Protein AF-A0A8S3F7B1-F1 (afdb_monomer)

Organism: NCBI:txid392030

Secondary structure (DSSP, 8-state):
-----TTPEEEEEEGGGTEEEEEETTEEEEEEEETTEEEEEEEEE-SS-EEEEEEE-SSSSEEEEEEGGG-EEEEEPEEETTEEE-----------S-TT--EEEEEEETTTTEEEEEETTEEEEEESSS-SSEEEEE---SSPEEEEEEETTEEEEEETTS-EEEEESSS-S--EEE-----------

Radius of gyration: 18.94 Å; Cα contacts (8 Å, |Δi|>4): 411; chains: 1; bounding box: 47×41×65 Å

Structure (mmCIF, N/CA/C/O backbone):
data_AF-A0A8S3F7B1-F1
#
_entry.id   AF-A0A8S3F7B1-F1
#
loop_
_atom_site.group_PDB
_atom_site.id
_atom_site.type_symbol
_atom_site.label_atom_id
_atom_site.label_alt_id
_atom_site.label_comp_id
_atom_site.label_asym_id
_atom_site.label_entity_id
_atom_site.label_seq_id
_atom_site.pdbx_PDB_ins_code
_atom_site.Cartn_x
_atom_site.Cartn_y
_atom_site.Cartn_z
_atom_site.occupancy
_atom_site.B_iso_or_equiv
_atom_site.auth_seq_id
_atom_site.auth_comp_id
_atom_site.auth_asym_id
_atom_site.auth_atom_id
_atom_site.pdbx_PDB_model_num
ATOM 1 N N . TYR A 1 1 ? -24.409 3.978 18.786 1.00 44.81 1 TYR A N 1
ATOM 2 C CA . TYR A 1 1 ? -24.297 4.754 17.540 1.00 44.81 1 TYR A CA 1
ATOM 3 C C . TYR A 1 1 ? -24.371 3.780 16.386 1.00 44.81 1 TYR A C 1
ATOM 5 O O . TYR A 1 1 ? -23.393 3.084 16.138 1.00 44.81 1 TYR A O 1
ATOM 13 N N . ASP A 1 2 ? -25.527 3.694 15.734 1.00 48.44 2 ASP A N 1
ATOM 14 C CA . ASP A 1 2 ? -25.656 2.929 14.497 1.00 48.44 2 ASP A CA 1
ATOM 15 C C . ASP A 1 2 ? -25.008 3.729 13.372 1.00 48.44 2 ASP A C 1
ATOM 17 O O . ASP A 1 2 ? -25.463 4.810 12.996 1.00 48.44 2 ASP A O 1
ATOM 21 N N . PHE A 1 3 ? -23.877 3.232 12.882 1.00 57.00 3 PHE A N 1
ATOM 22 C CA . PHE A 1 3 ? -23.189 3.826 11.748 1.00 57.00 3 PHE A CA 1
ATOM 23 C C . PHE A 1 3 ? -23.975 3.520 10.472 1.00 57.00 3 PHE A C 1
ATOM 25 O O . PHE A 1 3 ? -23.812 2.458 9.874 1.00 57.00 3 PHE A O 1
ATOM 32 N N . GLN A 1 4 ? -24.817 4.454 10.035 1.0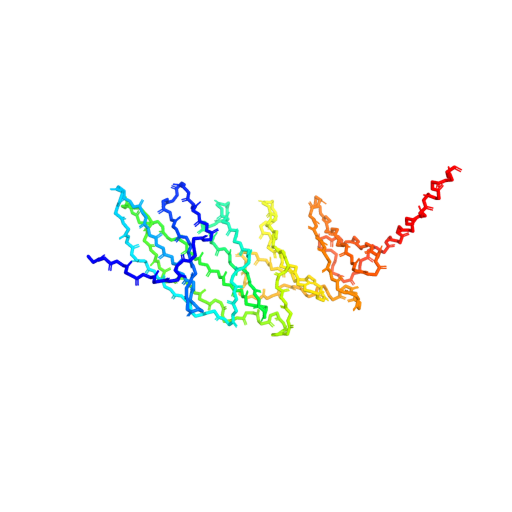0 60.94 4 GLN A N 1
ATOM 33 C CA . GLN A 1 4 ? -25.423 4.375 8.712 1.00 60.94 4 GLN A CA 1
ATOM 34 C C . GLN A 1 4 ? -24.450 4.913 7.665 1.00 60.94 4 GLN A C 1
ATOM 36 O O . GLN A 1 4 ? -24.248 6.117 7.516 1.00 60.94 4 GLN A O 1
ATOM 41 N N . PHE A 1 5 ? -23.843 3.992 6.927 1.00 65.94 5 PHE A N 1
ATOM 42 C CA . PHE A 1 5 ? -23.075 4.295 5.733 1.00 65.94 5 PHE A CA 1
ATOM 43 C C . PHE A 1 5 ? -23.812 3.706 4.524 1.00 65.94 5 PHE A C 1
ATOM 45 O O . PHE A 1 5 ? -23.554 2.558 4.158 1.00 65.94 5 PHE A O 1
ATOM 52 N N . PRO A 1 6 ? -24.730 4.457 3.893 1.00 60.00 6 PRO A N 1
ATOM 53 C CA . PRO A 1 6 ? -25.586 3.930 2.826 1.00 60.00 6 PRO A CA 1
ATOM 54 C C . PRO A 1 6 ? -24.816 3.398 1.599 1.00 60.00 6 PRO A C 1
ATOM 56 O O . PRO A 1 6 ? -25.391 2.697 0.777 1.00 60.00 6 PRO A O 1
ATOM 59 N N . SER A 1 7 ? -23.512 3.678 1.493 1.00 83.12 7 SER A N 1
ATOM 60 C CA . SER A 1 7 ? -22.627 3.221 0.414 1.00 83.12 7 SER A CA 1
ATOM 61 C C . SER A 1 7 ? -21.284 2.663 0.916 1.00 83.12 7 SER A C 1
ATOM 63 O O . SER A 1 7 ? -20.259 2.836 0.257 1.00 83.12 7 SER A O 1
ATOM 65 N N . PHE A 1 8 ? -21.240 2.047 2.104 1.00 86.31 8 PHE A N 1
ATOM 66 C CA . PHE A 1 8 ? -19.988 1.485 2.622 1.00 86.31 8 PHE A CA 1
ATOM 67 C C . PHE A 1 8 ? -19.541 0.261 1.839 1.00 86.31 8 PHE A C 1
ATOM 69 O O . PHE A 1 8 ? -20.176 -0.791 1.878 1.00 86.31 8 PHE A O 1
ATOM 76 N N . GLN A 1 9 ? -18.376 0.367 1.215 1.00 90.69 9 GLN A N 1
ATOM 77 C CA . GLN A 1 9 ? -17.684 -0.772 0.649 1.00 90.69 9 GLN A CA 1
ATOM 78 C C . GLN A 1 9 ? -16.616 -1.261 1.626 1.00 90.69 9 GLN A C 1
ATOM 80 O O . GLN A 1 9 ? -15.666 -0.540 1.937 1.00 90.69 9 GLN A O 1
ATOM 85 N N . LEU A 1 10 ? -16.736 -2.508 2.085 1.00 92.50 10 LEU A N 1
ATOM 86 C CA . LEU A 1 10 ? -15.655 -3.182 2.799 1.00 92.50 10 LEU A CA 1
ATOM 87 C C . LEU A 1 10 ? -14.514 -3.473 1.815 1.00 92.50 10 LEU A C 1
ATOM 89 O O . LEU A 1 10 ? -14.706 -4.205 0.848 1.00 92.50 10 LEU A O 1
ATOM 93 N N . LEU A 1 11 ? -13.327 -2.921 2.071 1.00 91.69 11 LEU A N 1
ATOM 94 C CA . LEU A 1 11 ? -12.155 -3.138 1.219 1.00 91.69 11 LEU A CA 1
ATOM 95 C C . LEU A 1 11 ? -11.218 -4.207 1.776 1.00 91.69 11 LEU A C 1
ATOM 97 O O . LEU A 1 11 ? -10.668 -5.004 1.019 1.00 91.69 11 LEU A O 1
ATOM 101 N N . LYS A 1 12 ? -10.991 -4.217 3.094 1.00 93.75 12 LYS A N 1
ATOM 102 C CA . LYS A 1 12 ? -10.126 -5.211 3.739 1.00 93.75 12 LYS A CA 1
ATOM 103 C C . LYS A 1 12 ? -10.466 -5.385 5.210 1.00 93.75 12 LYS A C 1
ATOM 105 O O . LYS A 1 12 ? -10.678 -4.408 5.923 1.00 93.75 12 LYS A O 1
ATOM 110 N N . TYR A 1 13 ? -10.429 -6.630 5.672 1.00 93.00 13 TYR A N 1
ATOM 111 C CA . TYR A 1 13 ? -10.452 -6.969 7.090 1.00 93.00 13 TYR A CA 1
ATOM 112 C C . TYR A 1 13 ? -9.096 -7.543 7.505 1.00 93.00 13 TYR A C 1
ATOM 114 O O . TYR A 1 13 ? -8.630 -8.529 6.935 1.00 93.00 13 TYR A O 1
ATOM 122 N N . ILE A 1 14 ? -8.447 -6.926 8.492 1.00 89.62 14 ILE A N 1
ATOM 123 C CA . ILE A 1 14 ? -7.184 -7.403 9.057 1.00 89.62 14 ILE A CA 1
ATOM 124 C C . ILE A 1 14 ? -7.509 -8.133 10.360 1.00 89.62 14 ILE A C 1
ATOM 126 O O . ILE A 1 14 ? -7.527 -7.544 11.443 1.00 89.62 14 ILE A O 1
ATOM 130 N N . SER A 1 15 ? -7.785 -9.432 10.240 1.00 88.31 15 SER A N 1
ATOM 131 C CA . SER A 1 15 ? -8.326 -10.275 11.316 1.00 88.31 15 SER A CA 1
ATOM 132 C C . SER A 1 15 ? -7.495 -10.264 12.599 1.00 88.31 15 SER A C 1
ATOM 134 O O . SER A 1 15 ? -8.063 -10.161 13.685 1.00 88.31 15 SER A O 1
ATOM 136 N N . LYS A 1 16 ? -6.160 -10.297 12.485 1.00 84.31 16 LYS A N 1
ATOM 137 C CA . LYS A 1 16 ? -5.228 -10.250 13.626 1.00 84.31 16 LYS A CA 1
ATOM 138 C C . LYS A 1 16 ? -5.385 -8.978 14.465 1.00 84.31 16 LYS A C 1
ATOM 140 O O . LYS A 1 16 ? -5.202 -9.013 15.674 1.00 84.31 16 LYS A O 1
ATOM 145 N N . LEU A 1 17 ? -5.730 -7.872 13.815 1.00 83.06 17 LEU A N 1
ATOM 146 C CA . LEU A 1 17 ? -5.863 -6.553 14.437 1.00 83.06 17 LEU A CA 1
ATOM 147 C C . LEU A 1 17 ? -7.310 -6.211 14.769 1.00 83.06 17 LEU A C 1
ATOM 149 O O . LEU A 1 17 ? -7.576 -5.196 15.407 1.00 83.06 17 LEU A O 1
ATOM 153 N N . LYS A 1 18 ? -8.243 -7.031 14.274 1.00 88.50 18 LYS A N 1
ATOM 154 C CA . LYS A 1 18 ? -9.672 -6.737 14.261 1.00 88.50 18 LYS A CA 1
ATOM 155 C C . LYS A 1 18 ? -9.977 -5.386 13.603 1.00 88.50 18 LYS A C 1
ATOM 157 O O . LYS A 1 18 ? -10.899 -4.694 14.018 1.00 88.50 18 LYS A O 1
ATOM 162 N N . LEU A 1 19 ? -9.214 -5.017 12.574 1.00 89.69 19 LEU A N 1
ATOM 163 C CA . LEU A 1 19 ? -9.391 -3.755 11.855 1.00 89.69 19 LEU A CA 1
ATOM 164 C C . LEU A 1 19 ? -10.150 -3.962 10.551 1.00 89.69 19 LEU A C 1
ATOM 166 O O . LEU A 1 19 ? -9.900 -4.913 9.813 1.00 89.69 19 LEU A O 1
ATOM 170 N N . ILE A 1 20 ? -11.045 -3.031 10.260 1.00 91.69 20 ILE A N 1
ATOM 171 C CA . ILE A 1 20 ? -11.811 -2.937 9.026 1.00 91.69 20 ILE A CA 1
ATOM 172 C C . ILE A 1 20 ? -11.369 -1.677 8.299 1.00 91.69 20 ILE A C 1
ATOM 174 O O . ILE A 1 20 ? -11.374 -0.585 8.866 1.00 91.69 20 ILE A O 1
ATOM 178 N N . ILE A 1 21 ? -11.029 -1.838 7.028 1.00 92.00 21 ILE A N 1
ATOM 179 C CA . ILE A 1 21 ? -10.793 -0.742 6.102 1.00 92.00 21 ILE A CA 1
ATOM 180 C C . ILE A 1 21 ? -11.947 -0.747 5.117 1.00 92.00 21 ILE A C 1
ATOM 182 O O . ILE A 1 21 ? -12.184 -1.750 4.437 1.00 92.00 21 ILE A O 1
ATOM 186 N N . GLY A 1 22 ? -12.656 0.368 5.042 1.00 92.50 22 GLY A N 1
ATOM 187 C CA . GLY A 1 22 ? -13.735 0.541 4.084 1.00 92.50 22 GLY A CA 1
ATOM 188 C C . GLY A 1 22 ? -13.694 1.892 3.405 1.00 92.50 22 GLY A C 1
ATOM 189 O O . GLY A 1 22 ? -12.897 2.761 3.755 1.00 92.50 22 GLY A O 1
ATOM 190 N N . TYR A 1 23 ? -14.545 2.050 2.406 1.00 91.44 23 TYR A N 1
ATOM 191 C CA . TYR A 1 23 ? -14.598 3.232 1.566 1.00 91.44 23 TYR A CA 1
ATOM 192 C C . TYR A 1 23 ? -16.042 3.654 1.327 1.00 91.44 23 TYR A C 1
ATOM 194 O O . TYR A 1 23 ? -16.899 2.819 1.055 1.00 91.44 23 TYR A O 1
ATOM 202 N N . SER A 1 24 ? -16.311 4.951 1.454 1.00 91.19 24 SER A N 1
ATOM 203 C CA . SER A 1 24 ? -17.615 5.557 1.170 1.00 91.19 24 SER A CA 1
ATOM 204 C C . SER A 1 24 ? -17.434 7.053 0.937 1.00 91.19 24 SER A C 1
ATOM 206 O O . SER A 1 24 ? -16.637 7.678 1.630 1.00 91.19 24 SER A O 1
ATOM 208 N N . ASN A 1 25 ? -18.180 7.658 0.009 1.00 88.81 25 ASN A N 1
ATOM 209 C CA . ASN A 1 25 ? -18.201 9.116 -0.199 1.00 88.81 25 ASN A CA 1
ATOM 210 C C . ASN A 1 25 ? -16.805 9.756 -0.327 1.00 88.81 25 ASN A C 1
ATOM 212 O O . ASN A 1 25 ? -16.510 10.755 0.330 1.00 88.81 25 ASN A O 1
ATOM 216 N N . ASN A 1 26 ? -15.924 9.156 -1.137 1.00 87.00 26 ASN A N 1
ATOM 217 C CA . ASN A 1 26 ? -14.531 9.591 -1.304 1.00 87.00 26 ASN A CA 1
ATOM 218 C C . ASN A 1 26 ? -13.716 9.630 -0.002 1.00 87.00 26 ASN A C 1
ATOM 220 O O . ASN A 1 26 ? -12.710 10.331 0.082 1.00 87.00 26 ASN A O 1
ATOM 224 N N . LYS A 1 27 ? -14.119 8.870 1.015 1.00 88.62 27 LYS A N 1
ATOM 225 C CA . LYS A 1 27 ? -13.389 8.721 2.268 1.00 88.62 27 LYS A CA 1
ATOM 226 C C . LYS A 1 27 ? -13.008 7.271 2.488 1.00 88.62 27 LYS A C 1
ATOM 228 O O . LYS A 1 27 ? -13.819 6.364 2.310 1.00 88.62 27 LYS A O 1
ATOM 233 N N . LEU A 1 28 ? -11.770 7.073 2.913 1.00 89.75 28 LEU A N 1
ATOM 234 C CA . LEU A 1 28 ? -11.311 5.822 3.491 1.00 89.75 28 LEU A CA 1
ATOM 235 C C . LEU A 1 28 ? -11.563 5.867 4.988 1.00 89.75 28 LEU A C 1
ATOM 237 O O . LEU A 1 28 ? -11.200 6.838 5.646 1.00 89.75 28 LEU A O 1
ATOM 241 N N . TYR A 1 29 ? -12.153 4.804 5.507 1.00 89.75 29 TYR A N 1
ATOM 242 C CA . TYR A 1 29 ? -12.481 4.625 6.909 1.00 89.75 29 TYR A CA 1
ATOM 243 C C . TYR A 1 29 ? -11.627 3.515 7.488 1.00 89.75 29 TYR A C 1
ATOM 245 O O . TYR A 1 29 ? -11.461 2.461 6.871 1.00 89.75 29 TYR A O 1
ATOM 253 N N . LEU A 1 30 ? -11.147 3.745 8.703 1.00 88.56 30 LEU A N 1
ATOM 254 C CA . LEU A 1 30 ? -10.521 2.730 9.524 1.00 88.56 30 LEU A CA 1
ATOM 255 C C . LEU A 1 30 ? -11.381 2.532 10.772 1.00 88.56 30 LEU A C 1
ATOM 257 O O . LEU A 1 30 ? -11.593 3.460 11.557 1.00 88.56 30 LEU A O 1
ATOM 261 N N . LEU A 1 31 ? -11.903 1.321 10.923 1.00 89.06 31 LEU A N 1
ATOM 262 C CA . LEU A 1 31 ? -12.781 0.918 12.015 1.00 89.06 31 LEU A CA 1
ATOM 263 C C . LEU A 1 31 ? -12.135 -0.244 12.778 1.00 89.06 31 LEU A C 1
ATOM 265 O O . LEU A 1 31 ? -11.416 -1.059 12.204 1.00 89.06 31 LEU A O 1
ATOM 269 N N . SER A 1 32 ? -12.417 -0.346 14.069 1.00 86.62 32 SER A N 1
ATOM 270 C CA . SER A 1 32 ? -12.096 -1.507 14.902 1.00 86.62 32 SER A CA 1
ATOM 271 C C . SER A 1 32 ? -13.361 -2.336 15.100 1.00 86.62 32 SER A C 1
ATOM 273 O O . SER A 1 32 ? -14.426 -1.766 15.307 1.00 86.62 32 SER A O 1
ATOM 275 N N . ASN A 1 33 ? -13.259 -3.661 15.059 1.00 87.88 33 ASN A N 1
ATOM 276 C CA . ASN A 1 33 ? -14.334 -4.593 15.401 1.00 87.88 33 ASN A CA 1
ATOM 277 C C . ASN A 1 33 ? -13.894 -5.492 16.563 1.00 87.88 33 ASN A C 1
ATOM 279 O O . ASN A 1 33 ? -13.500 -6.645 16.363 1.00 87.88 33 ASN A O 1
ATOM 283 N N . ARG A 1 34 ? -13.918 -4.953 17.783 1.00 82.19 34 ARG A N 1
ATOM 284 C CA . ARG A 1 34 ? -13.568 -5.718 18.987 1.00 82.19 34 ARG A CA 1
ATOM 285 C C . ARG A 1 34 ? -14.834 -6.244 19.633 1.00 82.19 34 ARG A C 1
ATOM 287 O O . ARG A 1 34 ? -15.759 -5.482 19.884 1.00 82.19 34 ARG A O 1
ATOM 294 N N . ASN A 1 35 ? -14.850 -7.545 19.911 1.00 84.06 35 ASN A N 1
ATOM 295 C CA . ASN A 1 35 ? -15.950 -8.222 20.600 1.00 84.06 35 ASN A CA 1
ATOM 296 C C . ASN A 1 35 ? -17.317 -8.010 19.921 1.00 84.06 35 ASN A C 1
ATOM 298 O O . ASN A 1 35 ? -18.327 -7.880 20.596 1.00 84.06 35 ASN A O 1
ATOM 302 N N . GLY A 1 36 ? -17.342 -7.922 18.585 1.00 84.50 36 GLY A N 1
ATOM 303 C CA . GLY A 1 36 ? -18.568 -7.674 17.816 1.00 84.50 36 GLY A CA 1
ATOM 304 C C . GLY A 1 36 ? -19.018 -6.210 17.783 1.00 84.50 36 GLY A C 1
ATOM 305 O O . GLY A 1 36 ? -20.000 -5.895 17.116 1.00 84.50 36 GLY A O 1
ATOM 306 N N . HIS A 1 37 ? -18.297 -5.303 18.447 1.00 84.31 37 HIS A N 1
ATOM 307 C CA . HIS A 1 37 ? -18.604 -3.879 18.454 1.00 84.31 37 HIS A CA 1
ATOM 308 C C . HIS A 1 37 ? -17.721 -3.114 17.468 1.00 84.31 37 HIS A C 1
ATOM 310 O O . HIS A 1 37 ? -16.491 -3.066 17.594 1.00 84.31 37 HIS A O 1
ATOM 316 N N . LEU A 1 38 ? -18.377 -2.470 16.501 1.00 88.00 38 LEU A N 1
ATOM 317 C CA . LEU A 1 38 ? -17.739 -1.556 15.564 1.00 88.00 38 LEU A CA 1
ATOM 318 C C . LEU A 1 38 ? -17.462 -0.207 16.236 1.00 88.00 38 LEU A C 1
ATOM 320 O O . LEU A 1 38 ? -18.374 0.480 16.691 1.00 88.00 38 LEU A O 1
ATOM 324 N N . LYS A 1 39 ? -16.191 0.193 16.253 1.00 86.56 39 LYS A N 1
ATOM 325 C CA . LYS A 1 39 ? -15.721 1.498 16.724 1.00 86.56 39 LYS A CA 1
ATOM 326 C C . LYS A 1 39 ? -15.053 2.235 15.570 1.00 86.56 39 LYS A C 1
ATOM 328 O O . LYS A 1 39 ? -14.100 1.730 14.978 1.00 86.56 39 LYS A O 1
ATOM 333 N N . TYR A 1 40 ? -15.525 3.441 15.273 1.00 86.25 40 TYR A N 1
ATOM 334 C CA . TYR A 1 40 ? -14.831 4.346 14.361 1.00 86.25 40 TYR A CA 1
ATOM 335 C C . TYR A 1 40 ? -13.498 4.785 14.964 1.00 86.25 40 TYR A C 1
ATOM 337 O O . TYR A 1 40 ? -13.454 5.188 16.126 1.00 86.25 40 TYR A O 1
ATOM 345 N N . LEU A 1 41 ? -12.425 4.698 14.176 1.00 83.25 41 LEU A N 1
ATOM 346 C CA . LEU A 1 41 ? -11.104 5.148 14.603 1.00 83.25 41 LEU A CA 1
ATOM 347 C C . LEU A 1 41 ? -10.705 6.428 13.874 1.00 83.25 41 LEU A C 1
ATOM 349 O O . LEU A 1 41 ? -10.380 7.422 14.512 1.00 83.25 41 LEU A O 1
ATOM 353 N N . THR A 1 42 ? -10.734 6.420 12.539 1.00 85.94 42 THR A N 1
ATOM 354 C CA . THR A 1 42 ? -10.399 7.600 11.732 1.00 85.94 42 THR A CA 1
ATOM 355 C C . THR A 1 42 ? -10.938 7.493 10.304 1.00 85.94 42 THR A C 1
ATOM 357 O O . THR A 1 42 ? -11.377 6.426 9.860 1.00 85.94 42 THR A O 1
ATOM 360 N N . SER A 1 43 ? -10.890 8.604 9.571 1.00 87.44 43 SER A N 1
ATOM 361 C CA . SER A 1 43 ? -11.132 8.647 8.135 1.00 87.44 43 SER A CA 1
ATOM 362 C C . SER A 1 43 ? -10.237 9.665 7.439 1.00 87.44 43 SER A C 1
ATOM 364 O O . SER A 1 43 ? -9.732 10.601 8.057 1.00 87.44 43 SER A O 1
ATOM 366 N N . ILE A 1 44 ? -10.040 9.476 6.137 1.00 85.44 44 ILE A N 1
ATOM 367 C CA . ILE A 1 44 ? -9.243 10.369 5.300 1.00 85.44 44 ILE A CA 1
ATOM 368 C C . ILE A 1 44 ? -9.923 10.609 3.957 1.00 85.44 44 ILE A C 1
ATOM 370 O O . ILE A 1 44 ? -10.456 9.681 3.344 1.00 85.44 44 ILE A O 1
ATOM 374 N N . ASN A 1 45 ? -9.889 11.857 3.492 1.00 86.19 45 ASN A N 1
ATOM 375 C CA . ASN A 1 45 ? -10.367 12.210 2.160 1.00 86.19 45 ASN A CA 1
ATOM 376 C C . ASN A 1 45 ? -9.436 11.624 1.096 1.00 86.19 45 ASN A C 1
ATOM 378 O O . ASN A 1 45 ? -8.214 11.764 1.158 1.00 86.19 45 ASN A O 1
ATOM 382 N N . CYS A 1 46 ? -10.034 10.996 0.097 1.00 82.06 46 CYS A N 1
ATOM 383 C CA . CYS A 1 46 ? -9.356 10.357 -1.014 1.00 82.06 46 CYS A CA 1
ATOM 384 C C . CYS A 1 46 ? -9.708 11.103 -2.299 1.00 82.06 46 CYS A C 1
ATOM 386 O O . CYS A 1 46 ? -10.871 11.402 -2.555 1.00 82.06 46 CYS A O 1
ATOM 388 N N . ALA A 1 47 ? -8.713 11.376 -3.142 1.00 82.00 47 ALA A N 1
ATOM 389 C CA . ALA A 1 47 ? -8.947 12.010 -4.444 1.00 82.00 47 ALA A CA 1
ATOM 390 C C . ALA A 1 47 ? -9.611 11.062 -5.474 1.00 82.00 47 ALA A C 1
ATOM 392 O O . ALA A 1 47 ? -10.041 11.507 -6.545 1.00 82.00 47 ALA A O 1
ATOM 393 N N . GLY A 1 48 ? -9.685 9.765 -5.153 1.00 84.44 48 GLY A N 1
ATOM 394 C CA . GLY A 1 48 ? -10.240 8.700 -5.984 1.00 84.44 48 GLY A CA 1
ATOM 395 C C . GLY A 1 48 ? -10.584 7.446 -5.174 1.00 84.44 48 GLY A C 1
ATOM 396 O O . GLY A 1 48 ? -10.539 7.456 -3.940 1.00 84.44 48 GLY A O 1
ATOM 397 N N . VAL A 1 49 ? -10.946 6.370 -5.877 1.00 86.50 49 VAL A N 1
ATOM 398 C CA . VAL A 1 49 ? -11.309 5.080 -5.272 1.00 86.50 49 VAL A CA 1
ATOM 399 C C . VAL A 1 49 ? -10.049 4.343 -4.828 1.00 86.50 49 VAL A C 1
ATOM 401 O O . VAL A 1 49 ? -9.077 4.256 -5.577 1.00 86.50 49 VAL A O 1
ATOM 404 N N . ALA A 1 50 ? -10.054 3.798 -3.613 1.00 87.56 50 ALA A N 1
ATOM 405 C CA . ALA A 1 50 ? -8.972 2.944 -3.136 1.00 87.56 50 ALA A CA 1
ATOM 406 C C . ALA A 1 50 ? -9.017 1.571 -3.830 1.00 87.56 50 ALA A C 1
ATOM 408 O O . ALA A 1 50 ? -10.060 0.924 -3.885 1.00 87.56 50 ALA A O 1
ATOM 409 N N . ARG A 1 51 ? -7.877 1.116 -4.357 1.00 85.38 51 ARG A N 1
ATOM 410 C CA . ARG A 1 51 ? -7.760 -0.099 -5.186 1.00 85.38 51 ARG A CA 1
ATOM 411 C C . ARG A 1 51 ? -6.900 -1.182 -4.554 1.00 85.38 51 ARG A C 1
ATOM 413 O O . ARG A 1 51 ? -7.081 -2.366 -4.847 1.00 85.38 51 ARG A O 1
ATOM 420 N N . ARG A 1 52 ? -5.916 -0.791 -3.746 1.00 88.62 52 ARG A N 1
ATOM 421 C CA . ARG A 1 52 ? -4.886 -1.684 -3.211 1.00 88.62 52 ARG A CA 1
ATOM 422 C C . ARG A 1 52 ? -4.634 -1.371 -1.751 1.00 88.62 52 ARG A C 1
ATOM 424 O O . ARG A 1 52 ? -4.513 -0.208 -1.386 1.00 88.62 52 ARG A O 1
ATOM 431 N N . ILE A 1 53 ? -4.547 -2.415 -0.927 1.00 90.81 53 ILE A N 1
ATOM 432 C CA . ILE A 1 53 ? -4.288 -2.288 0.508 1.00 90.81 53 ILE A CA 1
ATOM 433 C C . ILE A 1 53 ? -3.260 -3.331 0.945 1.00 90.81 53 ILE A C 1
ATOM 435 O O . ILE A 1 53 ? -3.519 -4.538 0.871 1.00 90.81 53 ILE A O 1
ATOM 439 N N . ILE A 1 54 ? -2.137 -2.875 1.492 1.00 90.12 54 ILE A N 1
ATOM 440 C CA . ILE A 1 54 ? -1.095 -3.722 2.085 1.00 90.12 54 ILE A CA 1
ATOM 441 C C . ILE A 1 54 ? -1.031 -3.445 3.579 1.00 90.12 54 ILE A C 1
ATOM 443 O O . ILE A 1 54 ? -1.111 -2.300 4.003 1.00 90.12 54 ILE A O 1
ATOM 447 N N . TYR A 1 55 ? -0.894 -4.504 4.369 1.00 89.38 55 TYR A N 1
ATOM 448 C CA . TYR A 1 55 ? -0.585 -4.397 5.787 1.00 89.38 55 TYR A CA 1
ATOM 449 C C . TYR A 1 55 ? 0.808 -4.980 6.010 1.00 89.38 55 TYR A C 1
ATOM 451 O O . TYR A 1 55 ? 1.032 -6.167 5.769 1.00 89.38 55 TYR A O 1
ATOM 459 N N . ASP A 1 56 ? 1.725 -4.119 6.425 1.00 86.62 56 ASP A N 1
ATOM 460 C CA . ASP A 1 56 ? 3.095 -4.438 6.772 1.00 86.62 56 ASP A CA 1
ATOM 461 C C . ASP A 1 56 ? 3.207 -4.669 8.279 1.00 86.62 56 ASP A C 1
ATOM 463 O O . ASP A 1 56 ? 3.205 -3.741 9.090 1.00 86.62 56 ASP A O 1
ATOM 467 N N . LYS A 1 57 ? 3.312 -5.947 8.638 1.00 82.50 57 LYS A N 1
ATOM 468 C CA . LYS A 1 57 ? 3.534 -6.397 10.013 1.00 82.50 57 LYS A CA 1
ATOM 469 C C . LYS A 1 57 ? 5.016 -6.459 10.400 1.00 82.50 57 LYS A C 1
ATOM 471 O O . LYS A 1 57 ? 5.296 -6.748 11.558 1.00 82.50 57 LYS A O 1
ATOM 476 N N . THR A 1 58 ? 5.942 -6.340 9.446 1.00 77.38 58 THR A N 1
ATOM 477 C CA . THR A 1 58 ? 7.368 -6.617 9.671 1.00 77.38 58 THR A CA 1
ATOM 478 C C . THR A 1 58 ? 8.117 -5.377 10.129 1.00 77.38 58 THR A C 1
ATOM 480 O O . THR A 1 58 ? 8.987 -5.496 10.982 1.00 77.38 58 THR A O 1
ATOM 483 N N . THR A 1 59 ? 7.747 -4.192 9.638 1.00 67.88 59 THR A N 1
ATOM 484 C CA . THR A 1 59 ? 8.394 -2.938 10.045 1.00 67.88 59 THR A CA 1
ATOM 485 C C . THR A 1 59 ? 7.783 -2.329 11.303 1.00 67.88 59 THR A C 1
ATOM 487 O O . THR A 1 59 ? 8.467 -2.220 12.319 1.00 67.88 59 THR A O 1
ATOM 490 N N . ARG A 1 60 ? 6.524 -1.861 11.244 1.00 71.06 60 ARG A N 1
ATOM 491 C CA . ARG A 1 60 ? 5.886 -1.046 12.306 1.00 71.06 60 ARG A CA 1
ATOM 492 C C . ARG A 1 60 ? 4.352 -1.106 12.320 1.00 71.06 60 ARG A C 1
ATOM 494 O O . ARG A 1 60 ? 3.712 -0.095 12.596 1.00 71.06 60 ARG A O 1
ATOM 501 N N . ASP A 1 61 ? 3.755 -2.252 11.988 1.00 81.06 61 ASP A N 1
ATOM 502 C CA . ASP A 1 61 ? 2.294 -2.390 11.857 1.00 81.06 61 ASP A CA 1
ATOM 503 C C . ASP A 1 61 ? 1.694 -1.269 10.970 1.00 81.06 61 ASP A C 1
ATOM 505 O O . ASP A 1 61 ? 0.823 -0.501 11.379 1.00 81.06 61 ASP A O 1
ATOM 509 N N . ILE A 1 62 ? 2.198 -1.141 9.741 1.00 83.31 62 ILE A N 1
ATOM 510 C CA . ILE A 1 62 ? 1.828 -0.069 8.811 1.00 83.31 62 ILE A CA 1
ATOM 511 C C . ILE A 1 62 ? 0.748 -0.559 7.846 1.00 83.31 62 ILE A C 1
ATOM 513 O O . ILE A 1 62 ? 0.825 -1.662 7.311 1.00 83.31 62 ILE A O 1
ATOM 517 N N . ILE A 1 63 ? -0.252 0.272 7.562 1.00 86.69 63 ILE A N 1
ATOM 518 C CA . ILE A 1 63 ? -1.212 0.035 6.480 1.00 86.69 63 ILE A CA 1
ATOM 519 C C . ILE A 1 63 ? -0.917 1.001 5.336 1.00 86.69 63 ILE A C 1
ATOM 521 O O . ILE A 1 63 ? -0.905 2.212 5.531 1.00 86.69 63 ILE A O 1
ATOM 525 N N . TYR A 1 64 ? -0.748 0.471 4.132 1.00 87.25 64 TYR A N 1
ATOM 526 C CA . TYR A 1 64 ? -0.636 1.234 2.895 1.00 87.25 64 TYR A CA 1
ATOM 527 C C . TYR A 1 64 ? -1.914 1.100 2.089 1.00 87.25 64 TYR A C 1
ATOM 529 O O . TYR A 1 64 ? -2.416 -0.012 1.908 1.00 87.25 64 TYR A O 1
ATOM 537 N N . VAL A 1 65 ? -2.409 2.211 1.558 1.00 88.31 65 VAL A N 1
ATOM 538 C CA . VAL A 1 65 ? -3.567 2.242 0.669 1.00 88.31 65 VAL A CA 1
ATOM 539 C C . VAL A 1 65 ? -3.223 3.036 -0.580 1.00 88.31 65 VAL A C 1
ATOM 541 O O . VAL A 1 65 ? -2.811 4.186 -0.491 1.00 88.31 65 VAL A O 1
ATOM 544 N N . GLY A 1 66 ? -3.407 2.420 -1.742 1.00 87.06 66 GLY A N 1
ATOM 545 C CA . GLY A 1 66 ? -3.216 3.035 -3.050 1.00 87.06 66 GLY A CA 1
ATOM 546 C C . GLY A 1 66 ? -4.516 3.015 -3.846 1.00 87.06 66 GLY A C 1
ATOM 547 O O . GLY A 1 66 ? -5.308 2.075 -3.727 1.00 87.06 66 GLY A O 1
ATOM 548 N N . GLY A 1 67 ? -4.757 4.045 -4.649 1.00 86.12 67 GLY A N 1
ATOM 549 C CA . GLY A 1 67 ? -5.990 4.205 -5.408 1.00 86.12 67 GLY A CA 1
ATOM 550 C C . GLY A 1 67 ? -5.840 4.970 -6.718 1.00 86.12 67 GLY A C 1
ATOM 551 O O . GLY A 1 67 ? -4.744 5.175 -7.247 1.00 86.12 67 GLY A O 1
ATOM 552 N N . ASP A 1 68 ? -6.987 5.374 -7.249 1.00 85.94 68 ASP A N 1
ATOM 553 C CA . ASP A 1 68 ? -7.094 6.121 -8.499 1.00 85.94 68 ASP A CA 1
ATOM 554 C C . ASP A 1 68 ? -6.464 7.523 -8.373 1.00 85.94 68 ASP A C 1
ATOM 556 O O . ASP A 1 68 ? -6.318 8.069 -7.274 1.00 85.94 68 ASP A O 1
ATOM 560 N N . LYS A 1 69 ? -6.088 8.122 -9.512 1.00 80.44 69 LYS A N 1
ATOM 561 C CA . LYS A 1 69 ? -5.429 9.447 -9.597 1.00 80.44 69 LYS A CA 1
ATOM 562 C C . LYS A 1 69 ? -4.132 9.568 -8.779 1.00 80.44 69 LYS A C 1
ATOM 564 O O . LYS A 1 69 ? -3.789 10.650 -8.302 1.00 80.44 69 LYS A O 1
ATOM 569 N N . GLY A 1 70 ? -3.432 8.455 -8.579 1.00 74.81 70 GLY A N 1
ATOM 570 C CA . GLY A 1 70 ? -2.163 8.417 -7.853 1.00 74.81 70 GLY A CA 1
ATOM 571 C C . GLY A 1 70 ? -2.321 8.636 -6.350 1.00 74.81 70 GLY A C 1
ATOM 572 O O . GLY A 1 70 ? -1.344 8.939 -5.669 1.00 74.81 70 GLY A O 1
ATOM 573 N N . PHE A 1 71 ? -3.545 8.521 -5.823 1.00 80.94 71 PHE A N 1
ATOM 574 C CA . PHE A 1 71 ? -3.802 8.649 -4.397 1.00 80.94 71 PHE A CA 1
ATOM 575 C C . PHE A 1 71 ? -3.089 7.536 -3.627 1.00 80.94 71 PHE A C 1
ATOM 577 O O . PHE A 1 71 ? -3.297 6.354 -3.895 1.00 80.94 71 PHE A O 1
ATOM 584 N N . PHE A 1 72 ? -2.304 7.926 -2.629 1.00 81.69 72 PHE A N 1
ATOM 585 C CA . PHE A 1 72 ? -1.601 7.015 -1.744 1.00 81.69 72 PHE A CA 1
ATOM 586 C C . PHE A 1 72 ? -1.662 7.523 -0.303 1.00 81.69 72 PHE A C 1
ATOM 588 O O . PHE A 1 72 ? -1.453 8.710 -0.045 1.00 81.69 72 PHE A O 1
ATOM 595 N N . VAL A 1 73 ? -1.951 6.619 0.631 1.00 79.69 73 VAL A N 1
ATOM 596 C CA . VAL A 1 73 ? -2.026 6.878 2.071 1.00 79.69 73 VAL A CA 1
ATOM 597 C C . VAL A 1 73 ? -1.289 5.794 2.833 1.00 79.69 73 VAL A C 1
ATOM 599 O O . VAL A 1 73 ? -1.316 4.618 2.473 1.00 79.69 73 VAL A O 1
ATOM 602 N N . ARG A 1 74 ? -0.670 6.206 3.936 1.00 80.44 74 ARG A N 1
ATOM 603 C CA . ARG A 1 74 ? -0.038 5.328 4.908 1.00 80.44 74 ARG A CA 1
ATOM 604 C C . ARG A 1 74 ? -0.617 5.606 6.293 1.00 80.44 74 ARG A C 1
ATOM 606 O O . ARG A 1 74 ? -0.659 6.756 6.713 1.00 80.44 74 ARG A O 1
ATOM 613 N N . TRP A 1 75 ? -1.021 4.569 7.014 1.00 81.19 75 TRP A N 1
ATOM 614 C CA . TRP A 1 75 ? -1.413 4.657 8.418 1.00 81.19 75 TRP A CA 1
ATOM 615 C C . TRP A 1 75 ? -0.436 3.888 9.292 1.00 81.19 75 TRP A C 1
ATOM 617 O O . TRP A 1 75 ? -0.102 2.742 9.001 1.00 81.19 75 TRP A O 1
ATOM 627 N N . TYR A 1 76 ? -0.016 4.522 10.381 1.00 78.81 76 TYR A N 1
ATOM 628 C CA . TYR A 1 76 ? 0.769 3.890 11.428 1.00 78.81 76 TYR A CA 1
ATOM 629 C C . TYR A 1 76 ? -0.164 3.403 12.520 1.00 78.81 76 TYR A C 1
ATOM 631 O O . TYR A 1 76 ? -0.969 4.178 13.036 1.00 78.81 76 TYR A O 1
ATOM 639 N N . LEU A 1 77 ? -0.060 2.128 12.873 1.00 76.25 77 LEU A N 1
ATOM 640 C CA . LEU A 1 77 ? -0.790 1.590 14.005 1.00 76.25 77 LEU A CA 1
ATOM 641 C C . LEU A 1 77 ? 0.120 1.619 15.227 1.00 76.25 77 LEU A C 1
ATOM 643 O O . LEU A 1 77 ? 1.218 1.070 15.206 1.00 76.25 77 LEU A O 1
ATOM 647 N N . ILE A 1 78 ? -0.344 2.250 16.301 1.00 71.75 78 ILE A N 1
ATOM 648 C CA . ILE A 1 78 ? 0.345 2.212 17.588 1.00 71.75 78 ILE A CA 1
ATOM 649 C C . ILE A 1 78 ? -0.397 1.228 18.481 1.00 71.75 78 ILE A C 1
ATOM 651 O O . ILE A 1 78 ? -1.625 1.169 18.477 1.00 71.75 78 ILE A O 1
ATOM 655 N N . ARG A 1 79 ? 0.358 0.406 19.207 1.00 68.88 79 ARG A N 1
ATOM 656 C CA . ARG A 1 79 ? -0.205 -0.445 20.250 1.00 68.88 79 ARG A CA 1
ATOM 657 C C . ARG A 1 79 ? -0.135 0.285 21.580 1.00 68.88 79 ARG A C 1
ATOM 659 O O . ARG A 1 79 ? 0.943 0.727 21.967 1.00 68.88 79 ARG A O 1
ATOM 666 N N . ASP A 1 80 ? -1.259 0.388 22.268 1.00 61.06 80 ASP A N 1
ATOM 667 C CA . ASP A 1 80 ? -1.310 0.665 23.696 1.00 61.06 80 ASP A CA 1
ATOM 668 C C . ASP A 1 80 ? -1.548 -0.665 24.439 1.00 61.06 80 ASP A C 1
ATOM 670 O O . ASP A 1 80 ? -1.981 -1.650 23.849 1.00 61.06 80 ASP A O 1
ATOM 674 N N . GLY A 1 81 ? -1.245 -0.764 25.734 1.00 57.44 81 GLY A N 1
ATOM 675 C CA . GLY A 1 81 ? -1.376 -2.029 26.485 1.00 57.44 81 GLY A CA 1
ATOM 676 C C . GLY A 1 81 ? -2.783 -2.662 26.470 1.00 57.44 81 GLY A C 1
ATOM 677 O O . GLY A 1 81 ? -2.933 -3.812 26.873 1.00 57.44 81 GLY A O 1
ATOM 678 N N . SER A 1 82 ? -3.802 -1.939 25.982 1.00 61.62 82 SER A N 1
ATOM 679 C CA . SER A 1 82 ? -5.190 -2.385 25.821 1.00 61.62 82 SER A CA 1
ATOM 680 C C . SER A 1 82 ? -5.568 -2.781 24.376 1.00 61.62 82 SER A C 1
ATOM 682 O O . SER A 1 82 ? -6.682 -3.254 24.116 1.00 61.62 82 SER A O 1
ATOM 684 N N . GLY A 1 83 ? -4.649 -2.626 23.416 1.00 61.47 83 GLY A N 1
ATOM 685 C CA . GLY A 1 83 ? -4.768 -3.048 22.023 1.00 61.47 83 GLY A CA 1
ATOM 686 C C . GLY A 1 83 ? -4.071 -2.096 21.045 1.00 61.47 83 GLY A C 1
ATOM 687 O O . GLY A 1 83 ? -2.965 -1.640 21.266 1.00 61.47 83 GLY A O 1
ATOM 688 N N . TYR A 1 84 ? -4.672 -1.865 19.881 1.00 55.50 84 TYR A N 1
ATOM 689 C CA . TYR A 1 84 ? -4.262 -0.781 18.987 1.00 55.50 84 TYR A CA 1
ATOM 690 C C . TYR A 1 84 ? -5.009 0.499 19.338 1.00 55.50 84 TYR A C 1
ATOM 692 O O . TYR A 1 84 ? -6.243 0.506 19.266 1.00 55.50 84 TYR A O 1
ATOM 700 N N . ASP A 1 85 ? -4.270 1.558 19.641 1.00 54.03 85 ASP A N 1
ATOM 701 C CA . ASP A 1 85 ? -4.787 2.917 19.706 1.00 54.03 85 ASP A CA 1
ATOM 702 C C . ASP A 1 85 ? -4.119 3.715 18.585 1.00 54.03 85 ASP A C 1
ATOM 704 O O . ASP A 1 85 ? -2.895 3.746 18.440 1.00 54.03 85 ASP A O 1
ATOM 708 N N . LEU A 1 86 ? -4.919 4.293 17.693 1.00 54.38 86 LEU A N 1
ATOM 709 C CA . LEU A 1 86 ? -4.371 5.021 16.553 1.00 54.38 86 LEU A CA 1
ATOM 710 C C . LEU A 1 86 ? -3.857 6.373 17.033 1.00 54.38 86 LEU A C 1
ATOM 712 O O . LEU A 1 86 ? -4.649 7.283 17.267 1.00 54.38 86 LEU A O 1
ATOM 716 N N . LYS A 1 87 ? -2.534 6.576 17.041 1.00 51.62 87 LYS A N 1
ATOM 717 C CA . LYS A 1 87 ? -2.065 7.926 16.717 1.00 51.62 87 LYS A CA 1
ATOM 718 C C . LYS A 1 87 ? -2.379 8.144 15.249 1.00 51.62 87 LYS A C 1
ATOM 720 O O . LYS A 1 87 ? -1.918 7.376 14.407 1.00 51.62 87 LYS A O 1
ATOM 725 N N . LEU A 1 88 ? -3.223 9.148 14.999 1.00 49.75 88 LEU A N 1
ATOM 726 C CA . LEU A 1 88 ? -3.615 9.655 13.687 1.00 49.75 88 LEU A CA 1
ATOM 727 C C . LEU A 1 88 ? -2.525 9.372 12.660 1.00 49.75 88 LEU A C 1
ATOM 729 O O . LEU A 1 88 ? -1.422 9.913 12.745 1.00 49.75 88 LEU A O 1
ATOM 733 N N . GLY A 1 89 ? -2.842 8.476 11.724 1.00 46.88 89 GLY A N 1
ATOM 734 C CA . GLY A 1 89 ? -1.949 8.194 10.625 1.00 46.88 89 GLY A CA 1
ATOM 735 C C . GLY A 1 89 ? -1.665 9.502 9.908 1.00 46.88 89 GLY A C 1
ATOM 736 O O . GLY A 1 89 ? -2.580 10.205 9.483 1.00 46.88 89 GLY A O 1
ATOM 737 N N . GLU A 1 90 ? -0.390 9.851 9.840 1.00 47.72 90 GLU A N 1
ATOM 738 C CA . GLU A 1 90 ? 0.039 10.978 9.044 1.00 47.72 90 GLU A CA 1
ATOM 739 C C . GLU A 1 90 ? -0.360 10.672 7.600 1.00 47.72 90 GLU A C 1
ATOM 741 O O . GLU A 1 90 ? 0.163 9.734 6.992 1.00 47.72 90 GLU A O 1
ATOM 746 N N . GLN A 1 91 ? -1.294 11.448 7.038 1.00 49.09 91 GLN A N 1
ATOM 747 C CA . GLN A 1 91 ? -1.354 11.565 5.592 1.00 49.09 91 GLN A CA 1
ATOM 748 C C . GLN A 1 91 ? 0.007 12.117 5.200 1.00 49.09 91 GLN A C 1
ATOM 750 O O . GLN A 1 91 ? 0.233 13.321 5.310 1.00 49.09 91 GLN A O 1
ATOM 755 N N . LEU A 1 92 ? 0.931 11.246 4.7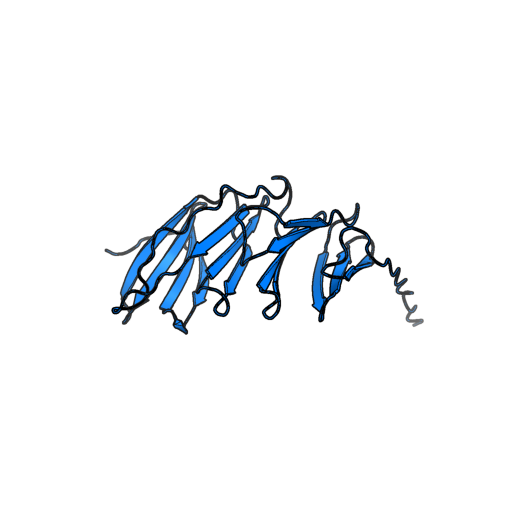87 1.00 48.31 92 LEU A N 1
ATOM 756 C CA . LEU A 1 92 ? 2.098 11.712 4.069 1.00 48.31 92 LEU A CA 1
ATOM 757 C C . LEU A 1 92 ? 1.534 12.510 2.908 1.00 48.31 92 LEU A C 1
ATOM 759 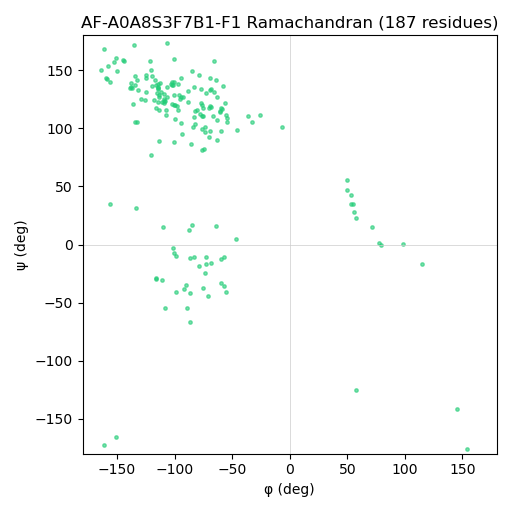O O . LEU A 1 92 ? 0.840 11.947 2.056 1.00 48.31 92 LEU A O 1
ATOM 763 N N . LYS A 1 93 ? 1.716 13.833 2.999 1.00 42.22 93 LYS A N 1
ATOM 764 C CA . LYS A 1 93 ? 1.256 14.841 2.051 1.00 42.22 93 LYS A CA 1
ATOM 765 C C . LYS A 1 93 ? 1.397 14.221 0.683 1.00 42.22 93 LYS A C 1
ATOM 767 O O . LYS A 1 93 ? 2.533 13.912 0.337 1.00 42.22 93 LYS A O 1
ATOM 772 N N . SER A 1 94 ? 0.248 13.925 0.047 1.00 43.06 94 SER A N 1
ATOM 773 C CA . SER A 1 94 ? 0.135 12.977 -1.065 1.00 43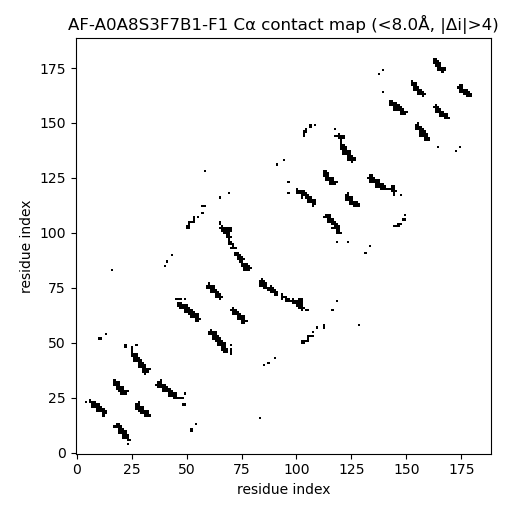.06 94 SER A CA 1
ATOM 774 C C . SER A 1 94 ? 1.422 13.042 -1.857 1.00 43.06 94 SER A C 1
ATOM 776 O O . SER A 1 94 ? 1.664 14.083 -2.474 1.00 43.06 94 SER A O 1
ATOM 778 N N . ALA A 1 95 ? 2.290 12.033 -1.733 1.00 41.75 95 ALA A N 1
ATOM 779 C CA . ALA A 1 95 ? 3.423 11.918 -2.628 1.00 41.75 95 ALA A CA 1
ATOM 780 C C . ALA A 1 95 ? 2.734 11.718 -3.962 1.00 41.75 95 ALA A C 1
ATOM 782 O O . ALA A 1 95 ? 2.237 10.634 -4.252 1.00 41.75 95 ALA A O 1
ATOM 783 N N . SER A 1 96 ? 2.463 12.834 -4.630 1.00 43.00 96 SER A N 1
ATOM 784 C CA . SER A 1 96 ? 1.587 12.925 -5.770 1.00 43.00 96 SER A CA 1
ATOM 785 C C . SER A 1 96 ? 2.396 12.309 -6.874 1.00 43.00 96 SER A C 1
ATOM 787 O O . SER A 1 96 ? 3.079 13.011 -7.612 1.00 43.00 96 SER A O 1
ATOM 789 N N . ILE A 1 97 ? 2.350 10.975 -6.904 1.00 49.31 97 ILE A N 1
ATOM 790 C CA . ILE A 1 97 ? 2.586 10.140 -8.062 1.00 49.31 97 ILE A CA 1
ATOM 791 C C . ILE A 1 97 ? 1.773 10.842 -9.116 1.00 49.31 97 ILE A C 1
ATOM 793 O O . ILE A 1 97 ? 0.547 10.816 -9.038 1.00 49.31 97 ILE A O 1
ATOM 797 N N . ASN A 1 98 ? 2.483 11.636 -9.912 1.00 47.62 98 ASN A N 1
ATOM 798 C CA . ASN A 1 98 ? 2.009 12.552 -10.930 1.00 47.62 98 ASN A CA 1
ATOM 799 C C . ASN A 1 98 ? 0.492 12.398 -11.131 1.00 47.62 98 ASN A C 1
ATOM 801 O O . ASN A 1 98 ? 0.104 11.375 -11.696 1.00 47.62 98 ASN A O 1
ATOM 805 N N . ARG A 1 99 ? -0.331 13.307 -10.550 1.00 51.09 99 ARG A N 1
ATOM 806 C CA . ARG A 1 99 ? -1.797 13.224 -10.229 1.00 51.09 99 ARG A CA 1
ATOM 807 C C . ARG A 1 99 ? -2.741 12.695 -11.333 1.00 51.09 99 ARG A C 1
ATOM 809 O O . ARG A 1 99 ? -3.961 12.726 -11.206 1.00 51.09 99 ARG A O 1
ATOM 816 N N . GLN A 1 100 ? -2.187 12.259 -12.443 1.00 57.78 100 GLN A N 1
ATOM 817 C CA . GLN A 1 100 ? -2.810 11.839 -13.674 1.00 57.78 100 GLN A CA 1
ATOM 818 C C . GLN A 1 100 ? -2.910 10.312 -13.823 1.00 57.78 100 GLN A C 1
ATOM 820 O O . GLN A 1 100 ? -3.536 9.863 -14.782 1.00 57.78 100 GLN A O 1
ATOM 825 N N . HIS A 1 101 ? -2.321 9.492 -12.936 1.00 70.19 101 HIS A N 1
ATOM 826 C CA . HIS A 1 101 ? -2.212 8.044 -13.183 1.00 70.19 101 HIS A CA 1
ATOM 827 C C . HIS A 1 101 ? -2.648 7.161 -12.013 1.00 70.19 101 HIS A C 1
ATOM 829 O O . HIS A 1 101 ? -2.253 7.367 -10.873 1.00 70.19 101 HIS A O 1
ATOM 835 N N . ASN A 1 102 ? -3.457 6.144 -12.313 1.00 80.56 102 ASN A N 1
ATOM 836 C CA . ASN A 1 102 ? -3.966 5.192 -11.325 1.00 80.56 102 ASN A CA 1
ATOM 837 C C . ASN A 1 102 ? -2.847 4.285 -10.796 1.00 80.56 102 ASN A C 1
ATOM 839 O O . ASN A 1 102 ? -1.975 3.867 -11.565 1.00 80.56 102 ASN A O 1
ATOM 843 N N . ILE A 1 103 ? -2.906 3.956 -9.501 1.00 83.81 103 ILE A N 1
ATOM 844 C CA . ILE A 1 103 ? -2.084 2.894 -8.914 1.00 83.81 103 ILE A CA 1
ATOM 845 C C . ILE A 1 103 ? -2.679 1.552 -9.338 1.00 83.81 103 ILE A C 1
ATOM 847 O O . ILE A 1 103 ? -3.819 1.227 -9.005 1.00 83.81 103 ILE A O 1
ATOM 851 N N . ILE A 1 104 ? -1.894 0.783 -10.084 1.00 82.81 104 ILE A N 1
ATOM 852 C CA . ILE A 1 104 ? -2.270 -0.527 -10.619 1.00 82.81 104 ILE A CA 1
ATOM 853 C C . ILE A 1 104 ? -1.963 -1.611 -9.595 1.00 82.81 104 ILE A C 1
ATOM 855 O O . ILE A 1 104 ? -2.771 -2.521 -9.367 1.00 82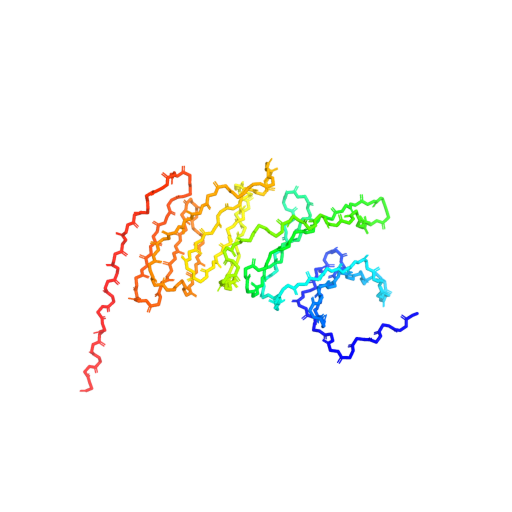.81 104 ILE A O 1
ATOM 859 N N . ASP A 1 105 ? -0.806 -1.496 -8.948 1.00 84.38 105 ASP A N 1
ATOM 860 C CA . ASP A 1 105 ? -0.386 -2.448 -7.939 1.00 84.38 105 ASP A CA 1
ATOM 861 C C . ASP A 1 105 ? 0.519 -1.813 -6.884 1.00 84.38 105 ASP A C 1
ATOM 863 O O . ASP A 1 105 ? 1.105 -0.747 -7.077 1.00 84.38 105 ASP A O 1
ATOM 867 N N . MET A 1 106 ? 0.615 -2.485 -5.745 1.00 87.94 106 MET A N 1
ATOM 868 C CA . MET A 1 106 ? 1.611 -2.198 -4.727 1.00 87.94 106 MET A CA 1
ATOM 869 C C . MET A 1 106 ? 2.240 -3.516 -4.291 1.0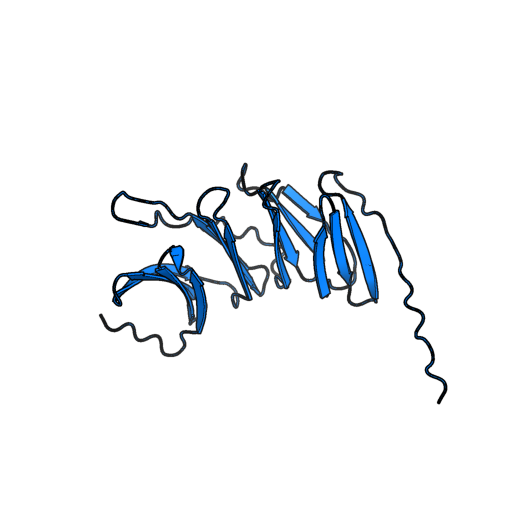0 87.94 106 MET A C 1
ATOM 871 O O . MET A 1 106 ? 1.541 -4.521 -4.144 1.00 87.94 106 MET A O 1
ATOM 875 N N . LYS A 1 107 ? 3.546 -3.514 -4.042 1.00 86.69 107 LYS A N 1
ATOM 876 C CA . LYS A 1 107 ? 4.281 -4.676 -3.534 1.00 86.69 107 LYS A CA 1
ATOM 877 C C . LYS A 1 107 ? 5.200 -4.243 -2.405 1.00 86.69 107 LYS A C 1
ATOM 879 O O . LYS A 1 107 ? 5.846 -3.208 -2.504 1.00 86.69 107 LYS A O 1
ATOM 884 N N . LEU A 1 108 ? 5.247 -5.030 -1.340 1.00 85.25 108 LEU A N 1
ATOM 885 C CA . LEU A 1 108 ? 6.165 -4.825 -0.229 1.00 85.25 108 LEU A CA 1
ATOM 886 C C . LEU A 1 108 ? 7.215 -5.928 -0.277 1.00 85.25 108 LEU A C 1
ATOM 888 O O . LEU A 1 108 ? 6.855 -7.105 -0.242 1.00 85.25 108 LEU A O 1
ATOM 892 N N . ASP A 1 109 ? 8.482 -5.545 -0.341 1.00 81.50 109 ASP A N 1
ATOM 893 C CA . ASP A 1 109 ? 9.584 -6.472 -0.132 1.00 81.50 109 ASP A CA 1
ATOM 894 C C . ASP A 1 109 ? 9.785 -6.665 1.382 1.00 81.50 109 ASP A C 1
ATOM 896 O O . ASP A 1 109 ? 10.103 -5.699 2.081 1.00 81.50 109 ASP A O 1
ATOM 900 N N . PRO A 1 110 ? 9.579 -7.882 1.915 1.00 75.00 110 PRO A N 1
ATOM 901 C CA . PRO A 1 110 ? 9.688 -8.142 3.344 1.00 75.00 110 PRO A CA 1
ATOM 902 C C . PRO A 1 110 ? 11.130 -8.131 3.865 1.00 75.00 110 PRO A C 1
ATOM 904 O O . PRO A 1 110 ? 11.298 -8.061 5.079 1.00 75.00 110 PRO A O 1
ATOM 907 N N . ILE A 1 111 ? 12.136 -8.237 2.988 1.00 77.38 111 ILE A N 1
ATOM 908 C CA . ILE A 1 111 ? 13.558 -8.281 3.353 1.00 77.38 111 ILE A CA 1
ATOM 909 C C . ILE A 1 111 ? 14.115 -6.864 3.401 1.00 77.38 111 ILE A C 1
ATOM 911 O O . ILE A 1 111 ? 14.670 -6.444 4.411 1.00 77.38 111 ILE A O 1
ATOM 915 N N . THR A 1 112 ? 13.959 -6.114 2.308 1.00 75.69 112 THR A N 1
ATOM 916 C CA . THR A 1 112 ? 14.483 -4.741 2.235 1.00 75.69 112 THR A CA 1
ATOM 917 C C . THR A 1 112 ? 13.547 -3.718 2.857 1.00 75.69 112 THR A C 1
ATOM 919 O O . THR A 1 112 ? 13.932 -2.563 3.018 1.00 75.69 112 THR A O 1
ATOM 922 N N . HIS A 1 113 ? 12.314 -4.122 3.182 1.00 77.19 113 HIS A N 1
ATOM 923 C CA . HIS A 1 113 ? 11.261 -3.226 3.636 1.00 77.19 113 HIS A CA 1
ATOM 924 C C . HIS A 1 113 ? 11.067 -2.061 2.654 1.00 77.19 113 HIS A C 1
ATOM 926 O O . HIS A 1 113 ? 10.923 -0.902 3.039 1.00 77.19 113 HIS A O 1
ATOM 932 N N . LYS A 1 114 ? 11.087 -2.339 1.352 1.00 79.69 114 LYS A N 1
ATOM 933 C CA . LYS A 1 114 ? 10.774 -1.349 0.316 1.00 79.69 114 LYS A CA 1
ATOM 934 C C . LYS A 1 114 ? 9.358 -1.565 -0.189 1.00 79.69 114 LYS A C 1
ATOM 936 O O . LYS A 1 114 ? 8.925 -2.697 -0.410 1.00 79.69 114 LYS A O 1
ATOM 941 N N . LEU A 1 115 ? 8.630 -0.468 -0.364 1.00 81.75 115 LEU A N 1
ATOM 942 C CA . LEU A 1 115 ? 7.306 -0.461 -0.962 1.00 81.75 115 LEU A CA 1
ATOM 943 C C . LEU A 1 115 ? 7.426 0.026 -2.399 1.00 81.75 115 LEU A C 1
ATOM 945 O O . LEU A 1 115 ? 7.827 1.152 -2.675 1.00 81.75 115 LEU A O 1
ATOM 949 N N . PHE A 1 116 ? 6.999 -0.817 -3.316 1.00 81.94 116 PHE A N 1
ATOM 950 C CA . PHE A 1 116 ? 6.951 -0.540 -4.736 1.00 81.94 116 PHE A CA 1
ATOM 951 C C . PHE A 1 116 ? 5.516 -0.174 -5.080 1.00 81.94 116 PHE A C 1
ATOM 953 O O . PHE A 1 116 ? 4.600 -0.967 -4.855 1.00 81.94 116 PHE A O 1
ATOM 960 N N . ILE A 1 117 ? 5.311 1.034 -5.595 1.00 81.31 117 ILE A N 1
ATOM 961 C CA . ILE A 1 117 ? 4.012 1.507 -6.065 1.00 81.31 117 ILE A CA 1
ATOM 962 C C . ILE A 1 117 ? 4.056 1.549 -7.582 1.00 81.31 117 ILE A C 1
ATOM 964 O O . ILE A 1 117 ? 4.747 2.371 -8.180 1.00 81.31 117 ILE A O 1
ATOM 968 N N . ILE A 1 118 ? 3.296 0.663 -8.211 1.00 82.38 118 ILE A N 1
ATOM 969 C CA . ILE A 1 118 ? 3.252 0.534 -9.660 1.00 82.38 118 ILE A CA 1
ATOM 970 C C . ILE A 1 118 ? 2.054 1.322 -10.180 1.00 82.38 118 ILE A C 1
ATOM 972 O O . ILE A 1 118 ? 0.900 1.017 -9.867 1.00 82.38 118 ILE A O 1
ATOM 976 N N . GLY A 1 119 ? 2.332 2.355 -10.968 1.00 81.19 119 GLY A N 1
ATOM 977 C CA . GLY A 1 119 ? 1.337 3.190 -11.625 1.00 81.19 119 GLY A CA 1
ATOM 978 C C . GLY A 1 119 ? 1.253 2.925 -13.126 1.00 81.19 119 GLY A C 1
ATOM 979 O O . GLY A 1 119 ? 2.070 2.221 -13.713 1.00 81.19 119 GLY A O 1
ATOM 980 N N . HIS A 1 120 ? 0.270 3.550 -13.770 1.00 76.69 120 HIS A N 1
ATOM 981 C CA . HIS A 1 120 ? 0.012 3.359 -15.200 1.00 76.69 120 HIS A CA 1
ATOM 982 C C . HIS A 1 120 ? 1.205 3.668 -16.114 1.00 76.69 120 HIS A C 1
ATOM 984 O O . HIS A 1 120 ? 1.376 2.980 -17.105 1.00 76.69 120 HIS A O 1
ATOM 990 N N . LYS A 1 121 ? 2.044 4.666 -15.810 1.00 71.06 121 LYS A N 1
ATOM 991 C CA . LYS A 1 121 ? 3.187 5.060 -16.664 1.00 71.06 121 LYS A CA 1
ATOM 992 C C . LYS A 1 121 ? 4.566 4.730 -16.077 1.00 71.06 121 LYS A C 1
ATOM 994 O O . LYS A 1 121 ? 5.570 5.278 -16.518 1.00 71.06 121 LYS A O 1
ATOM 999 N N . GLY A 1 122 ? 4.634 3.877 -15.059 1.00 69.56 122 GLY A N 1
ATOM 1000 C CA . GLY A 1 122 ? 5.906 3.518 -14.434 1.00 69.56 122 GLY A CA 1
ATOM 1001 C C . GLY A 1 122 ? 5.760 3.078 -12.987 1.00 69.56 122 GLY A C 1
ATOM 1002 O O . GLY A 1 122 ? 4.655 2.982 -12.454 1.00 69.56 122 GLY A O 1
ATOM 1003 N N . CYS A 1 123 ? 6.893 2.824 -12.343 1.00 66.25 123 CYS A N 1
ATOM 1004 C CA . CYS A 1 123 ? 6.950 2.379 -10.957 1.00 66.25 123 CYS A CA 1
ATOM 1005 C C . CYS A 1 12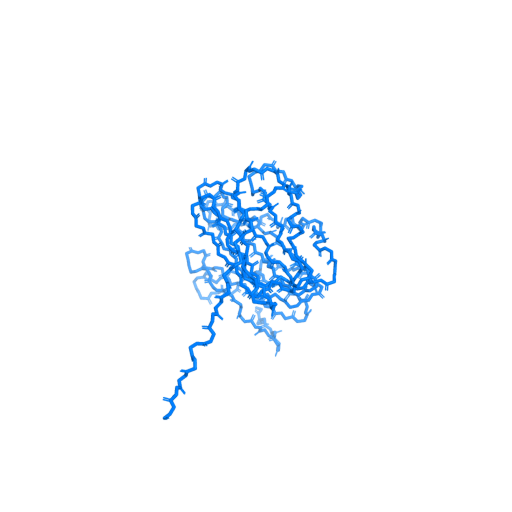3 ? 7.657 3.424 -10.098 1.00 66.25 123 CYS A C 1
ATOM 1007 O O . CYS A 1 123 ? 8.691 3.969 -10.477 1.00 66.25 123 CYS A O 1
ATOM 1009 N N . LEU A 1 124 ? 7.109 3.679 -8.918 1.00 67.19 124 LEU A N 1
ATOM 1010 C CA . LEU A 1 124 ? 7.775 4.418 -7.859 1.00 67.19 124 LEU A CA 1
ATOM 1011 C C . LEU A 1 124 ? 8.277 3.454 -6.801 1.00 67.19 124 LEU A C 1
ATOM 1013 O O . LEU A 1 124 ? 7.567 2.528 -6.407 1.00 67.19 124 LEU A O 1
ATOM 1017 N N . ILE A 1 125 ? 9.483 3.706 -6.315 1.00 63.78 125 ILE A N 1
ATOM 1018 C CA . ILE A 1 125 ? 10.062 2.964 -5.202 1.00 63.78 125 ILE A CA 1
ATOM 1019 C C . ILE A 1 125 ? 10.070 3.883 -3.984 1.00 63.78 125 ILE A C 1
ATOM 1021 O O . ILE A 1 125 ? 10.630 4.979 -4.019 1.00 63.78 125 ILE A O 1
ATOM 1025 N N . PHE A 1 126 ? 9.442 3.424 -2.908 1.00 65.06 126 PHE A N 1
ATOM 1026 C CA . PHE A 1 126 ? 9.486 4.041 -1.592 1.00 65.06 126 PHE A CA 1
ATOM 1027 C C . PHE A 1 126 ? 10.315 3.166 -0.662 1.00 65.06 126 PHE A C 1
ATOM 1029 O O . PHE A 1 126 ? 10.063 1.968 -0.523 1.00 65.06 126 PHE A O 1
ATOM 1036 N N . ASP A 1 127 ? 11.270 3.778 0.022 1.00 57.06 127 ASP A N 1
ATOM 1037 C CA . ASP A 1 127 ? 11.876 3.159 1.191 1.00 57.06 127 ASP A CA 1
ATOM 1038 C C . ASP A 1 127 ? 10.893 3.285 2.364 1.00 57.06 127 ASP A C 1
ATOM 1040 O O . ASP A 1 127 ? 10.464 4.391 2.707 1.00 57.06 127 ASP A O 1
ATOM 1044 N N . THR A 1 128 ? 10.450 2.163 2.944 1.00 59.78 128 THR A N 1
ATOM 1045 C CA . THR A 1 128 ? 9.444 2.224 4.017 1.00 59.78 128 THR A CA 1
ATOM 1046 C C . THR A 1 128 ? 10.029 2.598 5.371 1.00 59.78 128 THR A C 1
ATOM 1048 O O . THR A 1 128 ? 9.269 3.019 6.251 1.00 59.78 128 THR A O 1
ATOM 1051 N N . LEU A 1 129 ? 11.347 2.458 5.541 1.00 51.69 129 LEU A N 1
ATOM 1052 C CA . LEU A 1 129 ? 12.012 2.536 6.833 1.00 51.69 129 LEU A CA 1
ATOM 1053 C C . LEU A 1 129 ? 12.501 3.939 7.165 1.00 51.69 129 LEU A C 1
ATOM 1055 O O . LEU A 1 129 ? 12.414 4.321 8.336 1.00 51.69 129 LEU A O 1
ATOM 1059 N N . LEU A 1 130 ? 13.015 4.690 6.183 1.00 49.28 130 LEU A N 1
ATOM 1060 C CA . LEU A 1 130 ? 13.949 5.764 6.523 1.00 49.28 130 LEU A CA 1
ATOM 1061 C C . LEU A 1 130 ? 13.548 7.202 6.234 1.00 49.28 130 LEU A C 1
ATOM 1063 O O . LEU A 1 130 ? 13.964 8.020 7.037 1.00 49.28 130 LEU A O 1
ATOM 1067 N N . ASN A 1 131 ? 12.727 7.572 5.248 1.00 49.78 131 ASN A N 1
ATOM 1068 C CA . ASN A 1 131 ? 12.347 8.987 5.112 1.00 49.78 131 ASN A CA 1
ATOM 1069 C C . ASN A 1 131 ? 11.053 9.198 4.329 1.00 49.78 131 ASN A C 1
ATOM 1071 O O . ASN A 1 131 ? 10.666 8.398 3.485 1.00 49.78 131 ASN A O 1
ATOM 1075 N N . ARG A 1 132 ? 10.370 10.311 4.619 1.00 51.56 132 ARG A N 1
ATOM 1076 C CA . ARG A 1 132 ? 9.129 10.786 3.975 1.00 51.56 132 ARG A CA 1
ATOM 1077 C C . ARG A 1 132 ? 9.298 11.139 2.484 1.00 51.56 132 ARG A C 1
ATOM 1079 O O . ARG A 1 132 ? 8.444 11.823 1.924 1.00 51.56 132 ARG A O 1
ATOM 1086 N N . GLU A 1 133 ? 10.380 10.700 1.854 1.00 51.75 133 GLU A N 1
ATOM 1087 C CA . GLU A 1 133 ? 10.797 11.094 0.518 1.00 51.75 133 GLU A CA 1
ATOM 1088 C C . GLU A 1 133 ? 10.724 9.896 -0.430 1.00 51.75 133 GLU A C 1
ATOM 1090 O O . GLU A 1 133 ? 11.097 8.770 -0.101 1.00 51.75 133 GLU A O 1
ATOM 1095 N N . THR A 1 134 ? 10.164 10.136 -1.614 1.00 57.88 134 THR A N 1
ATOM 1096 C CA . THR A 1 134 ? 10.162 9.189 -2.731 1.00 57.88 134 THR A CA 1
ATOM 1097 C C . THR A 1 134 ? 11.604 8.862 -3.095 1.00 57.88 134 THR A C 1
ATOM 1099 O O . THR A 1 134 ? 12.323 9.764 -3.516 1.00 57.88 134 THR A O 1
ATOM 1102 N N . ALA A 1 135 ? 12.016 7.602 -2.947 1.00 54.09 135 ALA A N 1
ATOM 1103 C CA . ALA A 1 135 ? 13.412 7.227 -3.140 1.00 54.09 135 ALA A CA 1
ATOM 1104 C C . ALA A 1 135 ? 13.814 7.300 -4.616 1.00 54.09 135 ALA A C 1
ATOM 1106 O O . ALA A 1 135 ? 14.864 7.845 -4.911 1.00 54.09 135 ALA A O 1
ATOM 1107 N N . ASN A 1 136 ? 12.986 6.792 -5.541 1.00 62.09 136 ASN A N 1
ATOM 1108 C CA . ASN A 1 136 ? 13.285 6.824 -6.977 1.00 62.09 136 ASN A CA 1
ATOM 1109 C C . ASN A 1 136 ? 12.022 6.682 -7.851 1.00 62.09 136 ASN A C 1
ATOM 1111 O O . ASN A 1 136 ? 11.115 5.900 -7.541 1.00 62.09 136 ASN A O 1
ATOM 1115 N N . VAL A 1 137 ? 11.982 7.412 -8.975 1.00 63.56 137 VAL A N 1
ATOM 1116 C CA . VAL A 1 137 ? 10.969 7.268 -10.037 1.00 63.56 137 VAL A CA 1
ATOM 1117 C C . VAL A 1 137 ? 11.565 6.439 -11.171 1.00 63.56 137 VAL A C 1
ATOM 1119 O O . VAL A 1 137 ? 12.386 6.930 -11.941 1.00 63.56 137 VAL A O 1
ATOM 1122 N N . LEU A 1 138 ? 11.119 5.196 -11.327 1.00 66.25 138 LEU A N 1
ATOM 1123 C CA . LEU A 1 138 ? 11.438 4.399 -12.507 1.00 66.25 138 LEU A CA 1
ATOM 1124 C C . LEU A 1 138 ? 10.414 4.717 -13.603 1.00 66.25 138 LEU A C 1
ATOM 1126 O O . LEU A 1 138 ? 9.385 4.047 -13.748 1.00 66.25 138 LEU A O 1
ATOM 1130 N N . SER A 1 139 ? 10.694 5.771 -14.375 1.00 63.78 139 SER A N 1
ATOM 1131 C CA . SER A 1 139 ? 9.955 6.087 -15.603 1.00 63.78 139 SER A CA 1
ATOM 1132 C C . SER A 1 139 ? 10.408 5.135 -16.706 1.00 63.78 139 SER A C 1
ATOM 1134 O O . SER A 1 139 ? 11.315 5.409 -17.487 1.00 63.78 139 SER A O 1
ATOM 1136 N N . ALA A 1 140 ? 9.838 3.937 -16.682 1.00 56.28 140 ALA A N 1
ATOM 1137 C CA . ALA A 1 140 ? 10.358 2.811 -17.430 1.00 56.28 140 ALA A CA 1
ATOM 1138 C C . ALA A 1 140 ? 10.072 2.883 -18.932 1.00 56.28 140 ALA A C 1
ATOM 1140 O O . ALA A 1 140 ? 10.880 2.392 -19.720 1.00 56.28 140 ALA A O 1
ATOM 1141 N N . HIS A 1 141 ? 8.894 3.368 -19.340 1.00 68.50 141 HIS A N 1
ATOM 1142 C CA . HIS A 1 141 ? 8.375 3.082 -20.677 1.00 68.50 141 HIS A CA 1
ATOM 1143 C C . HIS A 1 141 ? 7.236 4.015 -21.094 1.00 68.50 141 HIS A C 1
ATOM 1145 O O . HIS A 1 141 ? 6.476 4.481 -20.251 1.00 68.50 141 HIS A O 1
ATOM 1151 N N . GLY A 1 142 ? 7.107 4.267 -22.399 1.00 74.50 142 GLY A N 1
ATOM 1152 C CA . GLY A 1 142 ? 6.024 5.094 -22.948 1.00 74.50 142 GLY A CA 1
ATOM 1153 C C . GLY A 1 142 ? 4.660 4.397 -22.946 1.00 74.50 142 GLY A C 1
ATOM 1154 O O . GLY A 1 142 ? 3.629 5.070 -22.900 1.00 74.50 142 GLY A O 1
ATOM 1155 N N . ALA A 1 143 ? 4.647 3.060 -22.961 1.00 82.62 143 ALA A N 1
ATOM 1156 C CA . ALA A 1 143 ? 3.424 2.273 -22.902 1.00 82.62 143 ALA A CA 1
ATOM 1157 C C . ALA A 1 143 ? 2.953 2.057 -21.450 1.00 82.62 143 ALA A C 1
ATOM 1159 O O . ALA A 1 143 ? 3.779 1.963 -20.538 1.00 82.62 143 ALA A O 1
ATOM 1160 N N . PRO A 1 144 ? 1.633 1.946 -21.221 1.00 84.00 144 PRO A N 1
ATOM 1161 C CA . PRO A 1 144 ? 1.086 1.635 -19.910 1.00 84.00 144 PRO A CA 1
ATOM 1162 C C . PRO A 1 144 ? 1.574 0.315 -19.308 1.00 84.00 144 PRO A C 1
ATOM 1164 O O . PRO A 1 144 ? 1.568 -0.702 -20.004 1.00 84.00 144 PRO A O 1
ATOM 1167 N N . VAL A 1 145 ? 1.921 0.315 -18.017 1.00 85.44 145 VAL A N 1
ATOM 1168 C CA . VAL A 1 145 ? 2.172 -0.908 -17.234 1.00 85.44 145 VAL A CA 1
ATOM 1169 C C . VAL A 1 145 ? 0.850 -1.654 -17.061 1.00 85.44 145 VAL A C 1
ATOM 1171 O O . VAL A 1 145 ? -0.159 -1.047 -16.714 1.00 85.44 145 VAL A O 1
ATOM 1174 N N . THR A 1 146 ? 0.841 -2.963 -17.280 1.00 85.94 146 THR A N 1
ATOM 1175 C CA . THR A 1 146 ? -0.345 -3.823 -17.125 1.00 85.94 146 THR A CA 1
ATOM 1176 C C . THR A 1 146 ? -0.213 -4.768 -15.938 1.00 85.94 146 THR A C 1
ATOM 1178 O O . THR A 1 146 ? -1.206 -5.087 -15.285 1.00 85.94 146 THR A O 1
ATOM 1181 N N . CYS A 1 147 ? 1.011 -5.181 -15.613 1.00 85.12 147 CYS A N 1
ATOM 1182 C CA . CYS A 1 147 ? 1.309 -6.040 -14.476 1.00 85.12 147 CYS A CA 1
ATOM 1183 C C . CYS A 1 147 ? 2.731 -5.801 -13.954 1.00 85.12 147 CYS A C 1
ATOM 1185 O O . CYS A 1 147 ? 3.607 -5.328 -14.680 1.00 85.12 147 CYS A O 1
ATOM 1187 N N . ALA A 1 148 ? 2.966 -6.141 -12.687 1.00 84.19 148 ALA A N 1
ATOM 1188 C CA . ALA A 1 148 ? 4.298 -6.119 -12.105 1.00 84.19 148 ALA A CA 1
ATOM 1189 C C . ALA A 1 148 ? 4.453 -7.174 -11.005 1.00 84.19 148 ALA A C 1
ATOM 1191 O O . ALA A 1 148 ? 3.496 -7.509 -10.300 1.00 84.19 148 ALA A O 1
ATOM 1192 N N . ASN A 1 149 ? 5.670 -7.688 -10.846 1.00 86.12 149 ASN A N 1
ATOM 1193 C CA . ASN A 1 149 ? 6.020 -8.614 -9.777 1.00 86.12 149 ASN A CA 1
ATOM 1194 C C . ASN A 1 149 ? 7.454 -8.384 -9.287 1.00 86.12 149 ASN A C 1
ATOM 1196 O O . ASN A 1 149 ? 8.274 -7.818 -10.005 1.00 86.12 149 ASN A O 1
ATOM 1200 N N . ILE A 1 150 ? 7.743 -8.832 -8.067 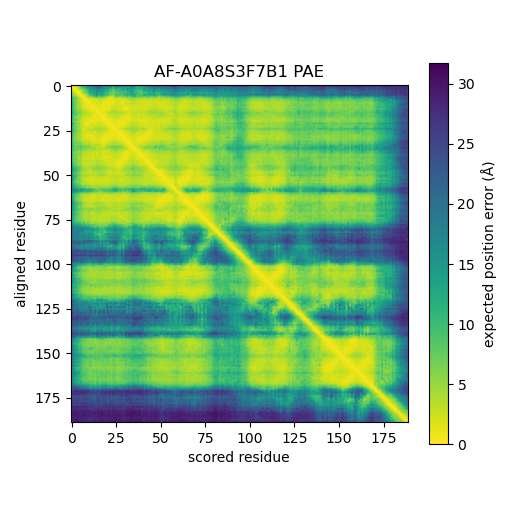1.00 82.19 150 ILE A N 1
ATOM 1201 C CA . ILE A 1 150 ? 9.077 -8.764 -7.466 1.00 82.19 150 ILE A CA 1
ATOM 1202 C C . ILE A 1 150 ? 9.619 -10.182 -7.339 1.00 82.19 150 ILE A C 1
ATOM 1204 O O . ILE A 1 150 ? 8.930 -11.067 -6.833 1.00 82.19 150 ILE A O 1
ATOM 1208 N N . TYR A 1 151 ? 10.853 -10.382 -7.789 1.00 83.31 151 TYR A N 1
ATOM 1209 C CA . TYR A 1 151 ? 11.574 -11.639 -7.677 1.00 83.31 151 TYR A CA 1
ATOM 1210 C C . TYR A 1 151 ? 13.003 -11.377 -7.198 1.00 83.31 151 TYR A C 1
ATOM 1212 O O . TYR A 1 151 ? 13.840 -10.883 -7.952 1.00 83.31 151 TYR A O 1
ATOM 1220 N N . GLY A 1 152 ? 13.271 -11.681 -5.925 1.00 82.44 152 GLY A N 1
ATOM 1221 C CA . GLY A 1 152 ? 14.557 -11.382 -5.293 1.00 82.44 152 GLY A CA 1
ATOM 1222 C C . GLY A 1 152 ? 14.878 -9.887 -5.355 1.00 82.44 152 GLY A C 1
ATOM 1223 O O . GLY A 1 152 ? 14.064 -9.059 -4.953 1.00 82.44 152 GLY A O 1
ATOM 1224 N N . SER A 1 153 ? 16.044 -9.548 -5.905 1.00 79.19 153 SER A N 1
ATOM 1225 C CA . SER A 1 153 ? 16.482 -8.170 -6.146 1.00 79.19 153 SER A CA 1
ATOM 1226 C C . SER A 1 153 ? 15.970 -7.590 -7.466 1.00 79.19 153 SER A C 1
ATOM 1228 O O . SER A 1 153 ? 16.521 -6.607 -7.936 1.00 79.19 153 SER A O 1
ATOM 1230 N N . SER A 1 154 ? 14.956 -8.170 -8.112 1.00 83.19 154 SER A N 1
ATOM 1231 C CA . SER A 1 154 ? 14.460 -7.698 -9.409 1.00 83.19 154 SER A CA 1
ATOM 1232 C C . SER A 1 154 ? 12.966 -7.382 -9.405 1.00 83.19 154 SER A C 1
ATOM 1234 O O . SER A 1 154 ? 12.165 -8.069 -8.773 1.00 83.19 154 SER A O 1
ATOM 1236 N N . ILE A 1 155 ? 12.575 -6.366 -10.171 1.00 81.25 155 ILE A N 1
ATOM 1237 C CA . ILE A 1 155 ? 11.187 -6.032 -10.496 1.00 81.25 155 ILE A CA 1
ATOM 1238 C C . ILE A 1 155 ? 10.952 -6.371 -11.960 1.00 81.25 155 ILE A C 1
ATOM 1240 O O . ILE A 1 155 ? 11.639 -5.858 -12.841 1.00 81.25 155 ILE A O 1
ATOM 1244 N N . LEU A 1 156 ? 9.941 -7.186 -12.223 1.00 86.25 156 LEU A N 1
ATOM 1245 C CA . LEU A 1 156 ? 9.463 -7.476 -13.564 1.00 86.25 156 LEU A CA 1
ATOM 1246 C C . LEU A 1 156 ? 8.215 -6.633 -13.813 1.00 86.25 156 LEU A C 1
ATOM 1248 O O . LEU A 1 156 ? 7.288 -6.657 -13.005 1.00 86.25 156 LEU A O 1
ATOM 1252 N N . MET A 1 157 ? 8.179 -5.899 -14.922 1.00 85.00 157 MET A N 1
ATOM 1253 C CA . MET A 1 157 ? 7.026 -5.098 -15.337 1.00 85.00 157 MET A CA 1
ATOM 1254 C C . MET A 1 157 ? 6.614 -5.462 -16.756 1.00 85.00 157 MET A C 1
ATOM 1256 O O . MET A 1 157 ? 7.433 -5.378 -17.670 1.00 85.00 157 MET A O 1
ATOM 1260 N N . GLY A 1 158 ? 5.353 -5.850 -16.933 1.00 87.00 158 GLY A N 1
ATOM 1261 C CA . GLY A 1 158 ? 4.731 -6.058 -18.237 1.00 87.00 158 GLY A CA 1
ATOM 1262 C C . GLY A 1 158 ? 3.992 -4.805 -18.693 1.00 87.00 158 GLY A C 1
ATOM 1263 O O . GLY A 1 158 ? 3.387 -4.099 -17.880 1.00 87.00 158 GLY A O 1
ATOM 1264 N N . PHE A 1 159 ? 4.046 -4.527 -19.991 1.00 87.50 159 PHE A N 1
ATOM 1265 C CA . PHE A 1 159 ? 3.464 -3.339 -20.601 1.00 87.50 159 PHE A CA 1
ATOM 1266 C C . PHE A 1 159 ? 2.439 -3.702 -21.677 1.00 87.50 159 PHE A C 1
ATOM 1268 O O . PHE A 1 159 ? 2.435 -4.796 -22.238 1.00 87.50 159 PHE A O 1
ATOM 1275 N N . SER A 1 160 ? 1.542 -2.763 -21.957 1.00 88.94 160 SER A N 1
ATOM 1276 C CA . SER A 1 160 ? 0.449 -2.923 -22.928 1.00 88.94 160 SER A CA 1
ATOM 1277 C C . SER A 1 160 ? 0.909 -3.021 -24.384 1.00 88.94 160 SER A C 1
ATOM 1279 O O . SER A 1 160 ? 0.147 -3.497 -25.216 1.00 88.94 160 SER A O 1
ATOM 1281 N N . ASP A 1 1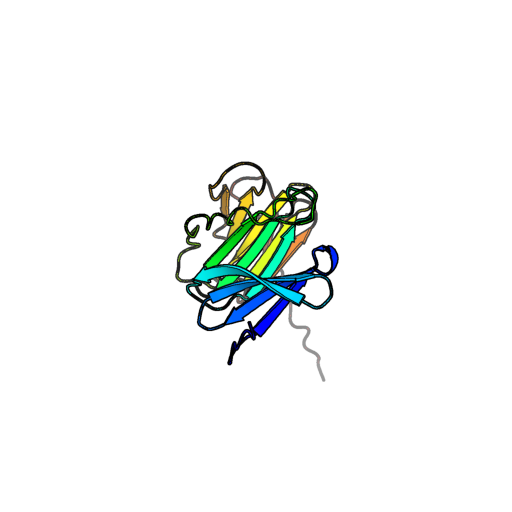61 ? 2.148 -2.634 -24.694 1.00 86.50 161 ASP A N 1
ATOM 1282 C CA . ASP A 1 161 ? 2.764 -2.835 -26.010 1.00 86.50 161 ASP A CA 1
ATOM 1283 C C . ASP A 1 161 ? 3.459 -4.202 -26.147 1.00 86.50 161 ASP A C 1
ATOM 1285 O O . ASP A 1 161 ? 4.235 -4.423 -27.075 1.00 86.50 161 ASP A O 1
ATOM 1289 N N . GLY A 1 162 ? 3.207 -5.120 -25.207 1.00 86.56 162 GLY A N 1
ATOM 1290 C CA . GLY A 1 162 ? 3.766 -6.471 -25.207 1.00 86.56 162 GLY A CA 1
ATOM 1291 C C . GLY A 1 162 ? 5.221 -6.549 -24.742 1.00 86.56 162 GLY A C 1
ATOM 1292 O O . GLY A 1 162 ? 5.789 -7.638 -24.704 1.00 86.56 162 GLY A O 1
ATOM 1293 N N . VAL A 1 163 ? 5.842 -5.427 -24.363 1.00 85.75 163 VAL A N 1
ATOM 1294 C CA . VAL A 1 163 ? 7.195 -5.422 -23.799 1.00 85.75 163 VAL A CA 1
ATOM 1295 C C . VAL A 1 163 ? 7.143 -5.830 -22.326 1.00 85.75 163 VAL A C 1
ATOM 1297 O O . VAL A 1 163 ? 6.222 -5.476 -21.594 1.00 85.75 163 VAL A O 1
ATOM 1300 N N . MET A 1 164 ? 8.174 -6.536 -21.864 1.00 86.69 164 MET A N 1
ATOM 1301 C CA . MET A 1 164 ? 8.456 -6.732 -20.444 1.00 86.69 164 MET A CA 1
ATOM 1302 C C . MET A 1 164 ? 9.813 -6.102 -20.120 1.00 86.69 164 MET A C 1
ATOM 1304 O O . MET A 1 164 ? 10.739 -6.167 -20.922 1.00 86.69 164 MET A O 1
ATOM 1308 N N . LYS A 1 165 ? 9.958 -5.460 -18.962 1.00 81.06 165 LYS A N 1
ATOM 1309 C CA . LYS A 1 165 ? 11.249 -4.929 -18.499 1.00 81.06 165 LYS A CA 1
ATOM 1310 C C . LYS A 1 165 ? 11.581 -5.477 -17.126 1.00 81.06 165 LYS A C 1
ATOM 1312 O O . LYS A 1 165 ? 10.689 -5.637 -16.293 1.00 81.06 165 LYS A O 1
ATOM 1317 N N . ILE A 1 166 ? 12.868 -5.736 -16.916 1.00 83.94 166 ILE A N 1
ATOM 1318 C CA . ILE A 1 166 ? 13.409 -6.204 -15.648 1.00 83.94 166 ILE A CA 1
ATOM 1319 C C . ILE A 1 166 ? 14.308 -5.100 -15.095 1.00 83.94 166 ILE A C 1
ATOM 1321 O O . ILE A 1 166 ? 15.184 -4.583 -15.788 1.00 83.94 166 ILE A O 1
ATOM 1325 N N . PHE A 1 167 ? 14.047 -4.711 -13.857 1.00 76.88 167 PHE A N 1
ATOM 1326 C CA . PHE A 1 167 ? 14.807 -3.702 -13.131 1.00 76.88 167 PHE A CA 1
ATOM 1327 C C . PHE A 1 167 ? 15.468 -4.378 -11.954 1.00 76.88 167 PHE A C 1
ATOM 1329 O O . PHE A 1 167 ? 14.783 -5.059 -11.197 1.00 76.88 167 PHE A O 1
ATOM 1336 N N . GLU A 1 168 ? 16.758 -4.160 -11.770 1.00 76.69 168 GLU A N 1
ATOM 1337 C CA . GLU A 1 168 ? 17.424 -4.573 -10.547 1.00 76.69 168 GLU A CA 1
ATOM 1338 C C . GLU A 1 168 ? 17.220 -3.501 -9.462 1.00 76.69 168 GLU A C 1
ATOM 1340 O O . GLU A 1 168 ? 17.255 -2.294 -9.703 1.00 76.69 168 GLU A O 1
ATOM 1345 N N . ILE A 1 169 ? 16.904 -3.950 -8.254 1.00 72.00 169 ILE A N 1
ATOM 1346 C CA . ILE A 1 169 ? 16.609 -3.129 -7.088 1.00 72.00 169 ILE A CA 1
ATOM 1347 C C . ILE A 1 169 ? 17.949 -2.743 -6.466 1.00 72.00 169 ILE A C 1
ATOM 1349 O O . ILE A 1 169 ? 18.611 -3.572 -5.850 1.00 72.00 169 ILE A O 1
ATOM 1353 N N . GLY A 1 170 ? 18.321 -1.469 -6.575 1.00 62.75 170 GLY A N 1
ATOM 1354 C CA . GLY A 1 170 ? 19.541 -0.924 -5.967 1.00 62.75 170 GLY A CA 1
ATOM 1355 C C . GLY A 1 170 ? 20.581 -0.442 -6.972 1.00 62.75 170 GLY A C 1
ATOM 1356 O O . GLY A 1 170 ? 21.432 0.359 -6.603 1.00 62.75 170 GLY A O 1
ATOM 1357 N N . THR A 1 171 ? 20.477 -0.838 -8.242 1.00 57.25 171 THR A N 1
ATOM 1358 C CA . THR A 1 171 ? 21.196 -0.168 -9.324 1.00 57.25 171 THR A CA 1
ATOM 1359 C C . THR A 1 171 ? 20.362 1.032 -9.744 1.00 57.25 171 THR A C 1
ATOM 1361 O O . THR A 1 171 ? 19.311 0.931 -10.380 1.00 57.25 171 THR A O 1
ATOM 1364 N N . GLU A 1 172 ? 20.765 2.209 -9.281 1.00 53.53 172 GLU A N 1
ATOM 1365 C CA . GLU A 1 172 ? 20.110 3.438 -9.691 1.00 53.53 172 GLU A CA 1
ATOM 1366 C C . GLU A 1 172 ? 20.253 3.565 -11.213 1.00 53.53 172 GLU A C 1
ATOM 1368 O O . GLU A 1 172 ? 21.353 3.717 -11.734 1.00 53.53 172 GLU A O 1
ATOM 1373 N N . SER A 1 173 ? 19.116 3.499 -11.914 1.00 49.97 173 SER A N 1
ATOM 1374 C CA . SER A 1 173 ? 18.829 4.133 -13.211 1.00 49.97 173 SER A CA 1
ATOM 1375 C C . SER A 1 173 ? 18.936 3.373 -14.546 1.00 49.97 173 SER A C 1
ATOM 1377 O O . SER A 1 173 ? 18.545 3.969 -15.550 1.00 49.97 173 SER A O 1
ATOM 1379 N N . ILE A 1 174 ? 19.294 2.082 -14.634 1.00 52.56 174 ILE A N 1
ATOM 1380 C CA . ILE A 1 174 ? 19.299 1.392 -15.951 1.00 52.56 174 ILE A CA 1
ATOM 1381 C C . ILE A 1 174 ? 18.599 0.021 -15.906 1.00 52.56 174 ILE A C 1
ATOM 1383 O O . ILE A 1 174 ? 19.172 -0.940 -15.398 1.00 52.56 174 ILE A O 1
ATOM 1387 N N . PRO A 1 175 ? 17.373 -0.123 -16.461 1.00 56.56 175 PRO A N 1
ATOM 1388 C CA . PRO A 1 175 ? 16.778 -1.442 -16.652 1.00 56.56 175 PRO A CA 1
ATOM 1389 C C . PRO A 1 175 ? 17.573 -2.286 -17.638 1.00 56.56 175 PRO A C 1
ATOM 1391 O O . PRO A 1 175 ? 17.949 -1.812 -18.713 1.00 56.56 175 PRO A O 1
ATOM 1394 N N . VAL A 1 176 ? 17.676 -3.582 -17.353 1.00 52.56 176 VAL A N 1
ATOM 1395 C CA . VAL A 1 176 ? 18.054 -4.557 -18.373 1.00 52.56 176 VAL A CA 1
ATOM 1396 C C . VAL A 1 176 ? 16.815 -4.829 -19.231 1.00 52.56 176 VAL A C 1
ATOM 1398 O O . VAL A 1 176 ? 15.796 -5.354 -18.768 1.00 52.56 176 VAL A O 1
ATOM 1401 N N . ARG A 1 177 ? 16.860 -4.404 -20.498 1.00 50.31 177 ARG A N 1
ATOM 1402 C CA . ARG A 1 177 ? 15.750 -4.583 -21.441 1.00 50.31 177 ARG A CA 1
ATOM 1403 C C . ARG A 1 177 ? 15.797 -5.990 -22.030 1.00 50.31 177 ARG A C 1
ATOM 1405 O O . ARG A 1 177 ? 16.683 -6.295 -22.819 1.00 50.31 177 ARG A O 1
ATOM 1412 N N . TYR A 1 178 ? 14.781 -6.791 -21.733 1.00 50.38 178 TYR A N 1
ATOM 1413 C CA . TYR A 1 178 ? 14.523 -8.045 -22.433 1.00 50.38 178 TYR A CA 1
ATOM 1414 C C . TYR A 1 178 ? 13.292 -7.870 -23.320 1.00 50.38 178 TYR A C 1
ATOM 1416 O O . TYR A 1 178 ? 12.196 -7.636 -22.824 1.00 50.38 178 TYR A O 1
ATOM 1424 N N . GLN A 1 179 ? 13.450 -7.957 -24.640 1.00 48.81 179 GLN A N 1
ATOM 1425 C CA . GLN A 1 179 ? 12.305 -8.001 -25.547 1.00 48.81 179 GLN A CA 1
ATOM 1426 C C . GLN A 1 179 ? 11.963 -9.463 -25.821 1.00 48.81 179 GLN A C 1
ATOM 1428 O O . GLN A 1 179 ? 12.553 -10.096 -26.689 1.00 48.81 179 GLN A O 1
ATOM 1433 N N . LEU A 1 180 ? 11.014 -10.003 -25.061 1.00 45.88 180 LEU A N 1
ATOM 1434 C CA . LEU A 1 180 ? 10.393 -11.278 -25.402 1.00 45.88 180 LEU A CA 1
ATOM 1435 C C . LEU A 1 180 ? 9.402 -11.024 -26.541 1.00 45.88 180 LEU A C 1
ATOM 1437 O O . LEU A 1 180 ? 8.298 -10.539 -26.311 1.00 45.88 180 LEU A O 1
ATOM 1441 N N . GLN A 1 181 ? 9.802 -11.313 -27.780 1.00 45.28 181 GLN A N 1
ATOM 1442 C CA . GLN A 1 181 ? 8.835 -11.489 -28.860 1.00 45.28 181 GLN A CA 1
ATOM 1443 C C . GLN A 1 181 ? 8.148 -12.834 -28.639 1.00 45.28 181 GLN A C 1
ATOM 1445 O O . GLN A 1 181 ? 8.712 -13.887 -28.930 1.00 45.28 181 GLN A O 1
ATOM 1450 N N . VAL A 1 182 ? 6.932 -12.805 -28.098 1.00 46.84 182 VAL A N 1
ATOM 1451 C CA . VAL A 1 182 ? 6.055 -13.974 -28.150 1.00 46.84 182 VAL A CA 1
ATOM 1452 C C . VAL A 1 182 ? 5.644 -14.123 -29.613 1.00 46.84 182 VAL A C 1
ATOM 1454 O O . VAL A 1 182 ? 4.760 -13.409 -30.083 1.00 46.84 182 VAL A O 1
ATOM 1457 N N . GLN A 1 183 ? 6.325 -14.994 -30.363 1.00 39.91 183 GLN A N 1
ATOM 1458 C CA . GLN A 1 183 ? 5.802 -15.441 -31.650 1.00 39.91 183 GLN A CA 1
ATOM 1459 C C . GLN A 1 183 ? 4.454 -16.103 -31.364 1.00 39.91 183 GLN A C 1
ATOM 1461 O O . GLN A 1 183 ? 4.389 -17.080 -30.617 1.00 39.91 183 GLN A O 1
ATOM 1466 N N . GLN A 1 184 ? 3.370 -15.541 -31.906 1.00 42.56 184 GLN A N 1
ATOM 1467 C CA . GLN A 1 184 ? 2.108 -16.262 -31.975 1.00 42.56 184 GLN A CA 1
ATOM 1468 C C . GLN A 1 184 ? 2.399 -17.568 -32.711 1.00 42.56 184 GLN A C 1
ATOM 1470 O O . GLN A 1 184 ? 2.730 -17.555 -33.894 1.00 42.56 184 GLN A O 1
ATOM 1475 N N . ALA A 1 185 ? 2.331 -18.691 -31.998 1.00 43.81 185 ALA A N 1
ATOM 1476 C CA . ALA A 1 185 ? 2.260 -19.979 -32.651 1.00 43.81 185 ALA A CA 1
ATOM 1477 C C . ALA A 1 185 ? 0.944 -19.979 -33.435 1.00 43.81 185 ALA A C 1
ATOM 1479 O O . ALA A 1 185 ? -0.134 -20.006 -32.840 1.00 43.81 185 ALA A O 1
ATOM 1480 N N . GLU A 1 186 ? 1.034 -19.868 -34.761 1.00 38.75 186 GLU A N 1
ATOM 1481 C CA . GLU A 1 186 ? -0.079 -20.171 -35.650 1.00 38.75 186 GLU A CA 1
ATOM 1482 C C . GLU A 1 186 ? -0.534 -21.595 -35.323 1.00 38.75 186 GLU A C 1
ATOM 1484 O O . GLU A 1 186 ? 0.144 -22.571 -35.652 1.00 38.75 186 GLU A O 1
ATOM 1489 N N . ILE A 1 187 ? -1.674 -21.724 -34.646 1.00 45.16 187 ILE A N 1
ATOM 1490 C CA . ILE A 1 187 ? -2.385 -22.995 -34.601 1.00 45.16 187 ILE A CA 1
ATOM 1491 C C . ILE A 1 187 ? -2.928 -23.180 -36.015 1.00 45.16 187 ILE A C 1
ATOM 1493 O O . ILE A 1 187 ? -3.976 -22.640 -36.364 1.00 45.16 187 ILE A O 1
ATOM 1497 N N . ARG A 1 188 ? -2.159 -23.872 -36.859 1.00 42.28 188 ARG A N 1
ATOM 1498 C CA . ARG A 1 188 ? -2.643 -24.345 -38.154 1.00 42.28 188 ARG A CA 1
ATOM 1499 C C . ARG A 1 188 ? -3.719 -25.390 -37.871 1.00 42.28 188 ARG A C 1
ATOM 1501 O O . ARG A 1 188 ? -3.414 -26.439 -37.307 1.00 42.28 188 ARG A O 1
ATOM 1508 N N . SER A 1 189 ? -4.960 -25.025 -38.179 1.00 57.88 189 SER A N 1
ATOM 1509 C CA . SER A 1 189 ? -6.127 -25.912 -38.224 1.00 57.88 189 SER A CA 1
ATOM 1510 C C . SER A 1 189 ? -5.945 -27.025 -39.244 1.00 57.88 189 SER A C 1
ATOM 1512 O O . SER A 1 189 ? -5.434 -26.688 -40.339 1.00 57.88 189 SER A O 1
#

InterPro domains:
  IPR036322 WD40-repeat-containing domain superfamily [SSF50978] (11-180)

Solvent-accessible surface area (backbone atoms only — not comparable to full-atom values): 11058 Å² total; per-residue (Å²): 133,86,83,83,56,99,62,64,40,83,74,47,74,45,74,96,75,30,33,36,34,30,38,39,95,50,25,41,35,39,31,37,46,60,96,87,43,80,40,86,72,52,70,45,85,41,90,37,59,80,73,44,78,48,75,41,76,84,85,58,45,32,38,39,38,32,8,30,46,19,34,48,42,45,35,49,51,35,74,44,103,91,45,77,46,74,56,78,44,58,69,56,72,62,68,60,48,64,67,82,30,38,41,77,47,72,48,73,41,87,84,81,42,32,37,36,41,31,27,32,59,31,37,37,38,32,50,68,82,78,54,104,52,80,68,46,77,44,74,73,48,95,48,42,47,73,46,74,50,78,57,90,60,30,39,42,36,35,29,72,79,61,45,41,40,38,32,55,69,83,60,87,87,70,64,55,80,48,80,64,77,79,74,78,77,78,81,79,124

Foldseek 3Di:
DPDDQVDWDFDDQPPVQQWTWIDGPQKIWIWHQPPNDIHTQDIDHHPFDWDDWDFDPQAARKIWTFWFQQFIFIFGWDADPVGTHGPPGPRLPRPRPPSHWGFQDWDADNPQRWIWTAIQQFIWIHRNHDDSDGPDTCRPDPFTWDDWDDDPQWIWTAGPVRFIWIDGHPPPDDIDGDGPPPDPPPPDD

Sequence (189 aa):
YDFQFPSFQLLKYISKLKLIIGYSNNKLYLLSNRNGHLKYLTSINCAGVARRIIYDKTTRDIIYVGGDKGFFVRWYLIRDGSGYDLKLGEQLKSASINRQHNIIDMKLDPITHKLFIIGHKGCLIFDTLLNRETANVLSAHGAPVTCANIYGSSILMGFSDGVMKIFEIGTESIPVRYQLQVQQAEIRS

Mean predicted aligned error: 10.59 Å

Nearest PDB structures (foldseek):
  8x7w-assembly1_F  TM=6.473E-01  e=2.293E-04  Escherichia coli K-12
  5g04-assembly1_R  TM=6.536E-01  e=9.100E-04  Homo sapiens
  6rxt-assembly1_UA  TM=6.407E-01  e=2.060E-03  Thermochaetoides thermophila
  9gaw-assembly1_R  TM=5.631E-01  e=3.262E-03  Homo sapiens
  8z9m-assembly1_D  TM=5.128E-01  e=3.801E-03  Homo sapiens

pLDDT: mean 73.18, std 15.85, range [38.75, 93.75]